Protein AF-A0A4U8UTG2-F1 (afdb_monomer)

Solvent-accessible surface area (backbone atoms only — not comparable to full-atom values): 16276 Å² total; per-residue (Å²): 134,81,82,76,68,55,75,66,54,56,54,51,47,55,52,50,51,52,54,47,53,53,51,53,52,50,50,52,51,49,52,50,51,65,66,70,47,80,80,69,64,74,68,42,49,64,55,42,50,57,46,50,49,53,48,47,53,48,49,50,50,50,49,54,52,54,63,48,51,80,76,47,57,74,68,66,41,51,55,50,51,52,52,53,51,51,52,51,52,51,52,49,52,47,52,53,51,48,56,46,57,64,62,67,72,64,50,72,69,54,51,48,50,51,53,50,27,53,28,62,53,20,51,68,73,78,67,88,76,55,54,72,68,57,50,56,49,49,51,60,49,33,71,56,34,32,59,52,44,53,53,51,35,55,54,44,32,57,54,46,57,74,75,43,59,80,88,50,39,60,60,50,44,52,49,51,36,50,52,46,12,53,50,48,49,65,71,69,57,67,62,95,82,69,59,69,66,57,35,40,48,54,33,44,26,52,34,69,33,62,34,74,84,83,77,86,80,85,50,75,66,56,56,54,50,48,52,53,45,28,21,48,40,53,44,39,48,54,52,52,50,54,52,50,50,65,65,42,49,63,56,53,54,54,51,52,52,52,51,53,52,51,50,54,52,52,54,47,52,56,50,53,54,49,51,52,54,52,55,52,54,53,56,57,54,56,58,58,64,73,74,72,124

Organism: Steinernema carpocapsae (NCBI:txid34508)

InterPro domains:
  IPR003280 Two pore domain potassium channel [PTHR11003] (18-272)
  IPR013099 Potassium channel domain [PF07885] (106-160)

pLDDT: mean 76.07, std 14.48, range [34.88, 95.81]

Nearest PDB structures (foldseek):
  4xdj-assembly2_C  TM=6.833E-01  e=3.244E-06  Homo sapiens
  7oq1-assembly1_A  TM=6.926E-01  e=1.049E-01  Bacillus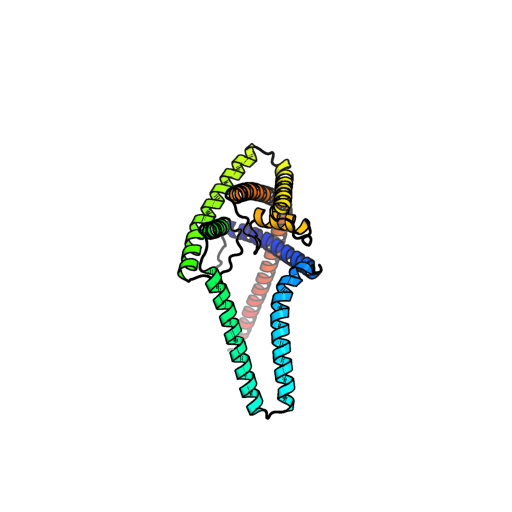 cereus ATCC 14579
  7rhs-assembly1_D  TM=3.749E-01  e=6.971E+00  Homo sapiens

Radius of gyration: 30.99 Å; Cα contacts (8 Å, |Δi|>4): 117; chains: 1; bounding box: 46×80×90 Å

Sequence (293 aa):
MGYVAQPRLELALRRATFYLIAVVGYLLFGAFVFHALPRSGNRIKSFDEKTSRLDAERAELLNVLRAETLTKGEHEWSEMANLKMDMYERSFVQFEKSKFRAKKVRSVSESFFYSFTLITTIGAVDTYGMSFEMKLFSMFYAVFGVPLTLLYLSQCAKLIASLISEKNILTATAIVILLIAIFYDIFEQGSDDTPFVDAILSAFLITTTIGEVGHPVRGWFVYTVALVSLALCSFAFVQIQNEIERRLQTYELVFSQYLAVLERWLVRDTNEDRIIEEDEEDDESEYTLESGN

Foldseek 3Di:
DDPPPDPVVVLVVLLVVVVVVVVVVVVVVVVVVVVPDDDDCPVCCVVVVVVVVVVVVVVVLVVVLVVVVVPDDPVVSVVVNVVVVVVVVVVVVVVVVVVLVVVPDQDPQRVVVVLLLLLLLLDPDDPVNDDPVRVVVSVVSNVPSVVVLVVVLVVLLVVVVVVDPLVCLVVVLLVLLVVQLVVCCVVVVDPVPDDSVVSSVQSVSLLCSVHDPDDDPDDPVVSVSSSSSVSSVVSNVVSVVVVVCVVCVVVSVVSVVVVVVVVVVVVVVVVVVVVVVVVVVVVVVVVVVVVPD

Mean predicted aligned error: 14.48 Å

Structure (mmCIF, N/CA/C/O backbone):
data_AF-A0A4U8UTG2-F1
#
_entry.id   AF-A0A4U8UTG2-F1
#
loop_
_atom_site.group_PDB
_atom_site.id
_atom_site.type_symbol
_atom_site.label_atom_id
_atom_site.label_alt_id
_atom_site.label_comp_id
_atom_site.label_asym_id
_atom_site.label_entity_id
_atom_site.label_seq_id
_atom_site.pdbx_PDB_ins_code
_atom_site.Cartn_x
_atom_site.Cartn_y
_atom_site.Cartn_z
_atom_site.occupancy
_atom_site.B_iso_or_equiv
_atom_site.auth_seq_id
_atom_site.auth_comp_id
_atom_site.auth_asym_id
_atom_site.auth_atom_id
_atom_site.pdbx_PDB_model_num
ATOM 1 N N . MET A 1 1 ? 4.564 -22.676 38.822 1.00 34.88 1 MET A N 1
ATOM 2 C CA . MET A 1 1 ? 4.815 -21.218 38.708 1.00 34.88 1 MET A CA 1
ATOM 3 C C . MET A 1 1 ? 4.054 -20.696 37.499 1.00 34.88 1 MET A C 1
ATOM 5 O O . MET A 1 1 ? 4.558 -20.767 36.387 1.00 34.88 1 MET A O 1
ATOM 9 N N . GLY A 1 2 ? 2.803 -20.274 37.695 1.00 42.22 2 GLY A N 1
ATOM 10 C CA . GLY A 1 2 ? 1.990 -19.713 36.617 1.00 42.22 2 GLY A CA 1
ATOM 11 C C . GLY A 1 2 ? 2.471 -18.305 36.293 1.00 42.22 2 GLY A C 1
ATOM 12 O O . GLY A 1 2 ? 2.484 -17.444 37.172 1.00 42.22 2 GLY A O 1
ATOM 13 N N . TYR A 1 3 ? 2.891 -18.074 35.052 1.00 47.69 3 TYR A N 1
ATOM 14 C CA . TYR A 1 3 ? 3.033 -16.723 34.524 1.00 47.69 3 TYR A CA 1
ATOM 15 C C . TYR A 1 3 ? 1.635 -16.103 34.500 1.00 47.69 3 TYR A C 1
ATOM 17 O O . TYR A 1 3 ? 0.884 -16.304 33.553 1.00 47.69 3 TYR A O 1
ATOM 25 N N . VAL A 1 4 ? 1.268 -15.386 35.564 1.00 55.22 4 VAL A N 1
ATOM 26 C CA . VAL A 1 4 ? 0.098 -14.507 35.557 1.00 55.22 4 VAL A CA 1
ATOM 27 C C . VAL A 1 4 ? 0.417 -13.422 34.536 1.00 55.22 4 VAL A C 1
ATOM 29 O O . VAL A 1 4 ? 1.150 -12.472 34.827 1.00 55.22 4 VAL A O 1
ATOM 32 N N . ALA A 1 5 ? -0.036 -13.620 33.299 1.00 57.09 5 ALA A N 1
ATOM 33 C CA . ALA A 1 5 ? 0.052 -12.603 32.275 1.00 57.09 5 ALA A CA 1
ATOM 34 C C . ALA A 1 5 ? -0.602 -11.341 32.842 1.00 57.09 5 ALA A C 1
ATOM 36 O O . ALA A 1 5 ? -1.664 -11.386 33.462 1.00 57.09 5 ALA A O 1
ATOM 37 N N . GLN A 1 6 ? 0.074 -10.198 32.711 1.00 68.88 6 GLN A N 1
ATOM 38 C CA . GLN A 1 6 ? -0.496 -8.946 33.192 1.00 68.88 6 GLN A CA 1
ATOM 39 C C . GLN A 1 6 ? -1.882 -8.776 32.545 1.00 68.88 6 GLN A C 1
ATOM 41 O O . GLN A 1 6 ? -1.982 -8.956 31.331 1.00 68.88 6 GLN A O 1
ATOM 46 N N . PRO A 1 7 ? -2.933 -8.371 33.280 1.00 69.00 7 PRO A N 1
ATOM 47 C CA . PRO A 1 7 ? -4.311 -8.326 32.762 1.00 69.00 7 PRO A CA 1
ATOM 48 C C . PRO A 1 7 ? -4.470 -7.438 31.511 1.00 69.00 7 PRO A C 1
ATOM 50 O O . PRO A 1 7 ? -5.421 -7.561 30.745 1.00 69.00 7 PRO A O 1
ATOM 53 N N . ARG A 1 8 ? -3.503 -6.545 31.266 1.00 73.88 8 ARG A N 1
ATOM 54 C CA . ARG A 1 8 ? -3.401 -5.734 30.044 1.00 73.88 8 ARG A CA 1
ATOM 55 C C . ARG A 1 8 ? -2.978 -6.541 28.812 1.00 73.88 8 ARG A C 1
ATOM 57 O O . ARG A 1 8 ? -3.455 -6.249 27.719 1.00 73.88 8 ARG A O 1
ATOM 64 N N . LEU A 1 9 ? -2.093 -7.522 28.978 1.00 79.44 9 LEU A N 1
ATOM 65 C CA . LEU A 1 9 ? -1.580 -8.364 27.899 1.00 79.44 9 LEU A CA 1
ATOM 66 C C . LEU A 1 9 ? -2.653 -9.335 27.408 1.00 79.44 9 LEU A C 1
ATOM 68 O O . LEU A 1 9 ? -2.837 -9.461 26.204 1.00 79.44 9 LEU A O 1
ATOM 72 N N . GLU A 1 10 ? -3.412 -9.945 28.319 1.00 78.25 10 GLU A N 1
ATOM 73 C CA . GLU A 1 10 ? -4.524 -10.836 27.961 1.00 78.25 10 GLU A CA 1
ATOM 74 C C . GLU A 1 10 ? -5.607 -10.100 27.167 1.00 78.25 10 GLU A C 1
ATOM 76 O O . GLU A 1 10 ? -6.071 -10.584 26.133 1.00 78.25 10 GLU A O 1
ATOM 81 N N . LEU A 1 11 ? -5.965 -8.882 27.590 1.00 77.69 11 LEU A N 1
ATOM 82 C CA . LEU A 1 11 ? -6.935 -8.062 2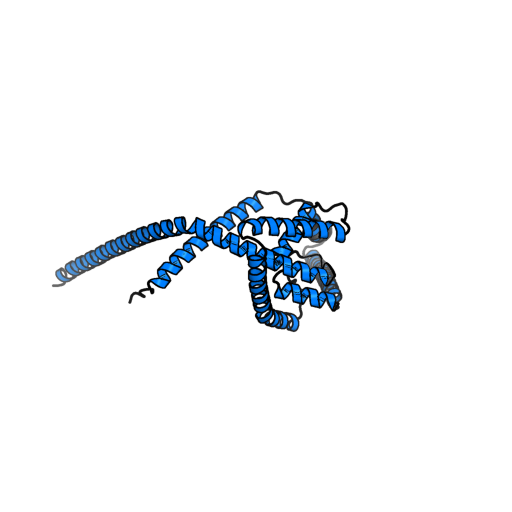6.868 1.00 77.69 11 LEU A CA 1
ATOM 83 C C . LEU A 1 11 ? -6.412 -7.656 25.479 1.00 77.69 11 LEU A C 1
ATOM 85 O O . LEU A 1 11 ? -7.146 -7.742 24.495 1.00 77.69 11 LEU A O 1
ATOM 89 N N . ALA A 1 12 ? -5.142 -7.248 25.384 1.00 82.62 12 ALA A N 1
ATOM 90 C CA . ALA A 1 12 ? -4.512 -6.907 24.109 1.00 82.62 12 ALA A CA 1
ATOM 91 C C . ALA A 1 12 ? -4.429 -8.117 23.162 1.00 82.62 12 ALA A C 1
ATOM 93 O O . ALA A 1 12 ? -4.685 -7.976 21.967 1.00 82.62 12 ALA A O 1
ATOM 94 N N . LEU A 1 13 ? -4.144 -9.310 23.690 1.00 85.69 13 LEU A N 1
ATOM 95 C CA . LEU A 1 13 ? -4.077 -10.555 22.926 1.00 85.69 13 LEU A CA 1
ATOM 96 C C . LEU A 1 13 ? -5.456 -10.958 22.392 1.00 85.69 13 LEU A C 1
ATOM 98 O O . LEU A 1 13 ? -5.581 -11.300 21.217 1.00 85.69 13 LEU A O 1
ATOM 102 N N . ARG A 1 14 ? -6.514 -10.859 23.205 1.00 85.12 14 ARG A N 1
ATOM 103 C CA . ARG A 1 14 ? -7.894 -11.139 22.763 1.00 85.12 14 ARG A CA 1
ATOM 104 C C . ARG A 1 14 ? -8.336 -10.217 21.625 1.00 85.12 14 ARG A C 1
ATOM 106 O O . ARG A 1 14 ? -8.960 -10.665 20.668 1.00 85.12 14 ARG A O 1
ATOM 113 N N . ARG A 1 15 ? -7.955 -8.939 21.685 1.00 85.44 15 ARG A N 1
ATOM 114 C CA . ARG A 1 15 ? -8.189 -7.992 20.585 1.00 85.44 15 ARG A CA 1
ATOM 115 C C . ARG A 1 15 ? -7.391 -8.365 19.343 1.00 85.44 15 ARG A C 1
ATOM 117 O O . ARG A 1 15 ? -7.956 -8.476 18.261 1.00 85.44 15 ARG A O 1
ATOM 124 N N . ALA A 1 16 ? -6.091 -8.606 19.497 1.00 88.00 16 ALA A N 1
ATOM 125 C CA . ALA A 1 16 ? -5.216 -8.955 18.382 1.00 88.00 16 ALA A CA 1
ATOM 126 C C . ALA A 1 16 ? -5.664 -10.243 17.672 1.00 88.00 16 ALA A C 1
ATOM 128 O O . ALA A 1 16 ? -5.672 -10.292 16.446 1.00 88.00 16 ALA A O 1
ATOM 129 N N . THR A 1 17 ? -6.094 -11.260 18.423 1.00 88.75 17 THR A N 1
ATOM 130 C CA . THR A 1 17 ? -6.608 -12.522 17.864 1.00 88.75 17 THR A CA 1
ATOM 131 C C . THR A 1 17 ? -7.908 -12.324 17.088 1.00 88.75 17 THR A C 1
ATOM 133 O O . THR A 1 17 ? -8.045 -12.882 16.002 1.00 88.75 17 THR A O 1
ATOM 136 N N . PHE A 1 18 ? -8.823 -11.476 17.568 1.00 91.31 18 PHE A N 1
ATOM 137 C CA . PHE A 1 18 ? -10.039 -11.122 16.832 1.00 91.31 18 PHE A CA 1
ATOM 138 C C . PHE A 1 18 ? -9.728 -10.487 15.466 1.00 91.31 18 PHE A C 1
ATOM 140 O O . PHE A 1 18 ? -10.203 -10.968 14.435 1.00 91.31 18 PHE A O 1
ATOM 147 N N . TYR A 1 19 ? -8.882 -9.449 15.438 1.00 90.81 19 TYR A N 1
ATOM 148 C CA . TYR A 1 19 ? -8.499 -8.797 14.180 1.00 90.81 19 TYR A CA 1
ATOM 149 C C . TYR A 1 19 ? -7.686 -9.729 13.270 1.00 90.81 19 TYR A C 1
ATOM 151 O O . TYR A 1 19 ? -7.857 -9.685 12.053 1.00 90.81 19 TYR A O 1
ATOM 159 N N . LEU A 1 20 ? -6.860 -10.619 13.831 1.00 92.19 20 LEU A N 1
ATOM 160 C CA . LEU A 1 20 ? -6.132 -11.629 13.060 1.00 92.19 20 LEU A CA 1
ATOM 161 C C . LEU A 1 20 ? -7.092 -12.580 12.332 1.00 92.19 20 LEU A C 1
ATOM 163 O O . LEU A 1 20 ? -6.936 -12.795 11.132 1.00 92.19 20 LEU A O 1
ATOM 167 N N . ILE A 1 21 ? -8.102 -13.111 13.027 1.00 92.94 21 ILE A N 1
ATOM 168 C CA . ILE A 1 21 ? -9.118 -13.988 12.424 1.00 92.94 21 ILE A CA 1
ATOM 169 C C . ILE A 1 21 ? -9.880 -13.243 11.321 1.00 92.94 21 ILE A C 1
ATOM 171 O O . ILE A 1 21 ? -10.087 -13.797 10.241 1.00 92.94 21 ILE A O 1
ATOM 175 N N . ALA A 1 22 ? -10.242 -11.977 11.552 1.00 92.06 22 ALA A N 1
ATOM 176 C CA . ALA A 1 22 ? -10.908 -11.149 10.548 1.00 92.06 22 ALA A CA 1
ATOM 177 C C . ALA A 1 22 ? -10.045 -10.954 9.285 1.00 92.06 22 ALA A C 1
ATOM 179 O O . ALA A 1 22 ? -10.544 -11.110 8.170 1.00 92.06 22 ALA A O 1
ATOM 180 N N . VAL A 1 23 ? -8.744 -10.679 9.445 1.00 93.44 23 VAL A N 1
ATOM 181 C CA . VAL A 1 23 ? -7.799 -10.539 8.322 1.00 93.44 23 VAL A CA 1
ATOM 182 C C . VAL A 1 23 ? -7.631 -11.859 7.571 1.00 93.44 23 VAL A C 1
ATOM 184 O O . VAL A 1 23 ? -7.701 -11.868 6.343 1.00 93.44 23 VAL A O 1
ATOM 187 N N . VAL A 1 24 ? -7.460 -12.981 8.277 1.00 95.75 24 VAL A N 1
ATOM 188 C CA . VAL A 1 24 ? -7.348 -14.308 7.649 1.00 95.75 24 VAL A CA 1
ATOM 189 C C . VAL A 1 24 ? -8.616 -14.645 6.860 1.00 95.75 24 VAL A C 1
ATOM 191 O O . VAL A 1 24 ? -8.522 -15.072 5.711 1.00 95.75 24 VAL A O 1
ATOM 194 N N . GLY A 1 25 ? -9.800 -14.388 7.422 1.00 95.38 25 GLY A N 1
ATOM 195 C CA . GLY A 1 25 ? -11.072 -14.571 6.721 1.00 95.38 25 GLY A CA 1
ATOM 196 C C . GLY A 1 25 ? -11.180 -13.715 5.454 1.00 95.38 25 GLY A C 1
ATOM 197 O O . GLY A 1 25 ? -11.583 -14.216 4.403 1.00 95.38 25 GLY A O 1
ATOM 198 N N . TYR A 1 26 ? -10.755 -12.450 5.518 1.00 94.44 26 TYR A N 1
ATOM 199 C CA . TYR A 1 26 ? -10.733 -11.555 4.358 1.00 94.44 26 TYR A CA 1
ATOM 200 C C . TYR A 1 26 ? -9.757 -12.026 3.268 1.00 94.44 26 TYR A C 1
ATOM 202 O O . TYR A 1 26 ? -10.088 -11.976 2.083 1.00 94.44 26 TYR A O 1
ATOM 210 N N . LEU A 1 27 ? -8.586 -12.550 3.650 1.00 95.12 27 LEU A N 1
ATOM 211 C CA . LEU A 1 27 ? -7.623 -13.133 2.711 1.00 95.12 27 LEU A CA 1
ATOM 212 C C . LEU A 1 27 ? -8.178 -14.380 2.017 1.00 95.12 27 LEU A C 1
ATOM 214 O O . LEU A 1 27 ? -8.016 -14.512 0.806 1.00 95.12 27 LEU A O 1
ATOM 218 N N . LEU A 1 28 ? -8.857 -15.269 2.749 1.00 95.75 28 LEU A N 1
ATOM 219 C CA . LEU A 1 28 ? -9.496 -16.456 2.168 1.00 95.75 28 LEU A CA 1
ATOM 220 C C . LEU A 1 28 ? -10.609 -16.074 1.188 1.00 95.75 28 LEU A C 1
ATOM 222 O O . LEU A 1 28 ? -10.681 -16.629 0.092 1.00 95.75 28 LEU A O 1
ATOM 226 N N . PHE A 1 29 ? -11.436 -15.091 1.550 1.00 95.81 29 PHE A N 1
ATOM 227 C CA . PHE A 1 29 ? -12.457 -14.552 0.655 1.00 95.81 29 PHE A CA 1
ATOM 228 C C . PHE A 1 29 ? -11.834 -13.958 -0.616 1.00 95.81 29 PHE A C 1
ATOM 230 O O . PHE A 1 29 ? -12.253 -14.296 -1.723 1.00 95.81 29 PHE A O 1
ATOM 237 N N . GLY A 1 30 ? -10.788 -13.138 -0.475 1.00 91.56 30 GLY A N 1
ATOM 238 C CA . GLY A 1 30 ? -10.048 -12.586 -1.608 1.00 91.56 30 GLY A CA 1
ATOM 239 C C . GLY A 1 30 ? -9.438 -13.675 -2.494 1.00 91.56 30 GLY A C 1
ATOM 240 O O . GLY A 1 30 ? -9.593 -13.633 -3.711 1.00 91.56 30 GLY A O 1
ATOM 241 N N . ALA A 1 31 ? -8.809 -14.692 -1.899 1.00 92.81 31 ALA A N 1
ATOM 242 C CA . ALA A 1 31 ? -8.237 -15.823 -2.623 1.00 92.81 31 ALA A CA 1
ATOM 243 C C . ALA A 1 31 ? -9.300 -16.590 -3.422 1.00 92.81 31 ALA A C 1
ATOM 245 O O . ALA A 1 31 ? -9.072 -16.913 -4.586 1.00 92.81 31 ALA A O 1
ATOM 246 N N . PHE A 1 32 ? -10.475 -16.825 -2.832 1.00 94.44 32 PHE A N 1
ATOM 247 C CA . PHE A 1 32 ? -11.597 -17.462 -3.516 1.00 94.44 32 PHE A CA 1
ATOM 248 C C . PHE A 1 32 ? -12.092 -16.623 -4.701 1.00 94.44 32 PHE A C 1
ATOM 250 O O . PHE A 1 32 ? -12.214 -17.139 -5.810 1.00 94.44 32 PHE A O 1
ATOM 257 N N . VAL A 1 33 ? -12.316 -15.321 -4.497 1.00 93.50 33 VAL A N 1
ATOM 258 C CA . VAL A 1 33 ? -12.783 -14.412 -5.555 1.00 93.50 33 VAL A CA 1
ATOM 259 C C . VAL A 1 33 ? -11.762 -14.315 -6.691 1.00 93.50 33 VAL A C 1
ATOM 261 O O . VAL A 1 33 ? -12.128 -14.461 -7.854 1.00 93.50 33 VAL A O 1
ATOM 264 N N . PHE A 1 34 ? -10.474 -14.136 -6.386 1.00 89.62 34 PHE A N 1
ATOM 265 C CA . PHE A 1 34 ? -9.421 -14.071 -7.405 1.00 89.62 34 PHE A CA 1
ATOM 266 C C . PHE A 1 34 ? -9.152 -15.410 -8.101 1.00 89.62 34 PHE A C 1
ATOM 268 O O . PHE A 1 34 ? -8.614 -15.417 -9.207 1.00 89.62 34 PHE A O 1
ATOM 275 N N . HIS A 1 35 ? -9.501 -16.535 -7.475 1.00 87.94 35 HIS A N 1
ATOM 276 C CA . HIS A 1 35 ? -9.456 -17.849 -8.113 1.00 87.94 35 HIS A CA 1
ATOM 277 C C . HIS A 1 35 ? -10.655 -18.075 -9.045 1.00 87.94 35 HIS A C 1
ATOM 279 O O . HIS A 1 35 ? -10.486 -18.618 -10.133 1.00 87.94 35 HIS A O 1
ATOM 285 N N . ALA A 1 36 ? -11.849 -17.641 -8.633 1.00 89.44 36 ALA A N 1
ATOM 286 C CA . ALA A 1 36 ? -13.083 -17.806 -9.395 1.00 89.44 36 ALA A CA 1
ATOM 287 C C . ALA A 1 36 ? -13.201 -16.833 -10.582 1.00 89.44 36 ALA A C 1
ATOM 289 O O . ALA A 1 36 ? -13.846 -17.156 -11.580 1.00 89.44 36 ALA A O 1
ATOM 290 N N . LEU A 1 37 ? -12.600 -15.642 -10.486 1.00 87.06 37 LEU A N 1
ATOM 291 C CA . LEU A 1 37 ? -12.624 -14.656 -11.564 1.00 87.06 37 LEU A CA 1
ATOM 292 C C . LEU A 1 37 ? -11.610 -15.011 -12.670 1.00 87.06 37 LEU A C 1
ATOM 294 O O . LEU A 1 37 ? -10.423 -15.199 -12.387 1.00 87.06 37 LEU A O 1
ATOM 298 N N . PRO A 1 38 ? -12.033 -15.058 -13.947 1.00 75.88 38 PRO A N 1
ATOM 299 C CA . PRO A 1 38 ? -11.130 -15.314 -15.060 1.00 75.88 38 PRO A CA 1
ATOM 300 C C . PRO A 1 38 ? -10.125 -14.165 -15.210 1.00 75.88 38 PRO A C 1
ATOM 302 O O . PRO A 1 38 ? -10.486 -12.987 -15.214 1.00 75.88 38 PRO A O 1
ATOM 305 N N . ARG A 1 39 ? -8.842 -14.501 -15.367 1.00 68.19 39 ARG A N 1
ATOM 306 C CA . ARG A 1 39 ? -7.796 -13.513 -15.659 1.00 68.19 39 ARG A CA 1
ATOM 307 C C . ARG A 1 39 ? -7.992 -12.977 -17.083 1.00 68.19 39 ARG A C 1
ATOM 309 O O . ARG A 1 39 ? -7.961 -13.750 -18.036 1.00 68.19 39 ARG A O 1
ATOM 316 N N . SER A 1 40 ? -8.191 -11.664 -17.230 1.00 54.94 40 SER A N 1
ATOM 317 C CA . SER A 1 40 ? -8.316 -11.011 -18.543 1.00 54.94 40 SER A CA 1
ATOM 318 C C . SER A 1 40 ? -7.048 -11.226 -19.386 1.00 54.94 40 SER A C 1
ATOM 320 O O . SER A 1 40 ? -5.930 -10.966 -18.934 1.00 54.94 40 SER A O 1
ATOM 322 N N . GLY A 1 41 ? -7.225 -11.722 -20.613 1.00 50.59 41 GLY A N 1
ATOM 323 C CA . GLY A 1 41 ? -6.160 -12.254 -21.471 1.00 50.59 41 GLY A CA 1
ATOM 324 C C . GLY A 1 41 ? -5.101 -11.254 -21.955 1.00 50.59 41 GLY A C 1
ATOM 325 O O . GLY A 1 41 ? -4.049 -11.684 -22.416 1.00 50.59 41 GLY A O 1
ATOM 326 N N . ASN A 1 42 ? -5.305 -9.937 -21.833 1.00 51.84 42 ASN A N 1
ATOM 327 C CA . ASN A 1 42 ? -4.354 -8.949 -22.369 1.00 51.84 42 ASN A CA 1
ATOM 328 C C . ASN A 1 42 ? -3.054 -8.828 -21.552 1.00 51.84 42 ASN A C 1
ATOM 330 O O . ASN A 1 42 ? -1.986 -8.666 -22.133 1.00 51.84 42 ASN A O 1
ATOM 334 N N . ARG A 1 43 ? -3.107 -8.979 -20.222 1.00 47.69 43 ARG A N 1
ATOM 335 C CA . ARG A 1 43 ? -1.907 -8.939 -19.356 1.00 47.69 43 ARG A CA 1
ATOM 336 C C . ARG A 1 43 ? -1.168 -10.282 -19.326 1.00 47.69 43 ARG A C 1
ATOM 338 O O . ARG A 1 43 ? 0.040 -10.327 -19.112 1.00 47.69 43 ARG A O 1
ATOM 345 N N . ILE A 1 44 ? -1.897 -11.367 -19.600 1.00 48.03 44 ILE A N 1
ATOM 346 C CA . ILE A 1 44 ? -1.322 -12.686 -19.867 1.00 48.03 44 ILE A CA 1
ATOM 347 C C . ILE A 1 44 ? -0.533 -12.625 -21.168 1.00 48.03 44 ILE A C 1
ATOM 349 O O . ILE A 1 44 ? 0.605 -13.040 -21.136 1.00 48.03 44 ILE A O 1
ATOM 353 N N . LYS A 1 45 ? -1.003 -11.994 -22.253 1.00 43.72 45 LYS A N 1
ATOM 354 C CA . LYS A 1 45 ? -0.214 -11.925 -23.499 1.00 43.72 45 LYS A CA 1
ATOM 355 C C . LYS A 1 45 ? 1.234 -11.460 -23.319 1.00 43.72 45 LYS A C 1
ATOM 357 O O . LYS A 1 45 ? 2.062 -12.006 -24.008 1.00 43.72 45 LYS A O 1
ATOM 362 N N . SER A 1 46 ? 1.591 -10.549 -22.410 1.00 45.72 46 SER A N 1
ATOM 363 C CA . SER A 1 46 ? 2.996 -10.112 -22.250 1.00 45.72 46 SER A CA 1
ATOM 364 C C . SER A 1 46 ? 3.841 -10.979 -21.300 1.00 45.72 46 SER A C 1
ATOM 366 O O . SER A 1 46 ? 5.062 -11.075 -21.468 1.00 45.72 46 SER A O 1
ATOM 368 N N . PHE A 1 47 ? 3.219 -11.607 -20.296 1.00 45.59 47 PHE A N 1
ATOM 369 C CA . PHE A 1 47 ? 3.879 -12.559 -19.393 1.00 45.59 47 PHE A CA 1
ATOM 370 C C . PHE A 1 47 ? 3.946 -13.954 -20.020 1.00 45.59 47 PHE A C 1
ATOM 372 O O . PHE A 1 47 ? 5.000 -14.581 -20.025 1.00 45.59 47 PHE A O 1
ATOM 379 N N . ASP A 1 48 ? 2.843 -14.383 -20.618 1.00 45.75 48 ASP A N 1
ATOM 380 C CA . ASP A 1 48 ? 2.717 -15.545 -21.482 1.00 45.75 48 ASP A CA 1
ATOM 381 C C . ASP A 1 48 ? 3.601 -15.339 -22.710 1.00 45.75 48 ASP A C 1
ATOM 383 O O . ASP A 1 48 ? 4.526 -16.094 -22.822 1.00 45.75 48 ASP A O 1
ATOM 387 N N . GLU A 1 49 ? 3.588 -14.261 -23.507 1.00 47.81 49 GLU A N 1
ATOM 388 C CA . GLU A 1 49 ? 4.558 -14.129 -24.629 1.00 47.81 49 GLU A CA 1
ATOM 389 C C . GLU A 1 49 ? 6.030 -14.264 -24.194 1.00 47.81 49 GLU A C 1
ATOM 391 O O . GLU A 1 49 ? 6.828 -14.845 -24.924 1.00 47.81 49 GLU A O 1
ATOM 396 N N . LYS A 1 50 ? 6.417 -13.811 -22.993 1.00 50.00 50 LYS A N 1
ATOM 397 C CA . LYS A 1 50 ? 7.765 -14.077 -22.453 1.00 50.00 50 LYS A CA 1
ATOM 398 C C . LYS A 1 50 ? 7.967 -15.537 -22.033 1.00 50.00 50 LYS A C 1
ATOM 400 O O . LYS A 1 50 ? 9.048 -16.070 -22.267 1.00 50.00 50 LYS A O 1
ATOM 405 N N . THR A 1 51 ? 6.962 -16.172 -21.436 1.00 48.62 51 THR A N 1
ATOM 406 C CA . THR A 1 51 ? 7.003 -17.571 -20.975 1.00 48.62 51 THR A CA 1
ATOM 407 C C . THR A 1 51 ? 6.791 -18.543 -22.141 1.00 48.62 51 THR A C 1
ATOM 409 O O . THR A 1 51 ? 7.620 -19.406 -22.348 1.00 48.62 51 THR A O 1
ATOM 412 N N . SER A 1 52 ? 5.798 -18.318 -22.999 1.00 53.72 52 SER A N 1
ATOM 413 C CA . SER A 1 52 ? 5.534 -18.923 -24.305 1.00 53.72 52 SER A CA 1
ATOM 414 C C . SER A 1 52 ? 6.689 -18.790 -25.295 1.00 53.72 52 SER A C 1
ATOM 416 O O . SER A 1 52 ? 6.890 -19.721 -26.058 1.00 53.72 52 SER A O 1
ATOM 418 N N . ARG A 1 53 ? 7.470 -17.694 -25.330 1.00 55.44 53 ARG A N 1
ATOM 419 C CA . ARG A 1 53 ? 8.701 -17.654 -26.153 1.00 55.44 53 ARG A CA 1
ATOM 420 C C . ARG A 1 53 ? 9.755 -18.613 -25.611 1.00 55.44 53 ARG A C 1
ATOM 422 O O . ARG A 1 53 ? 10.344 -19.348 -26.391 1.00 55.44 53 ARG A O 1
ATOM 429 N N . LEU A 1 54 ? 9.944 -18.643 -24.290 1.00 57.16 54 LEU A N 1
ATOM 430 C CA . LEU A 1 54 ? 10.850 -19.592 -23.639 1.00 57.16 54 LEU A CA 1
ATOM 431 C C . LEU A 1 54 ? 10.348 -21.036 -23.767 1.00 57.16 54 LEU A C 1
ATOM 433 O O . LEU A 1 54 ? 11.147 -21.944 -23.953 1.00 57.16 54 LEU A O 1
ATOM 437 N N . ASP A 1 55 ? 9.040 -21.259 -23.713 1.00 62.44 55 ASP A N 1
ATOM 438 C CA . ASP A 1 55 ? 8.420 -22.574 -23.835 1.00 62.44 55 ASP A CA 1
ATOM 439 C C . ASP A 1 55 ? 8.341 -23.033 -25.292 1.00 62.44 55 ASP A C 1
ATOM 441 O O . ASP A 1 55 ? 8.471 -24.224 -25.546 1.00 62.44 55 ASP A O 1
ATOM 445 N N . ALA A 1 56 ? 8.223 -22.120 -26.259 1.00 68.75 56 ALA A N 1
ATOM 446 C CA . ALA A 1 56 ? 8.364 -22.415 -27.683 1.00 68.75 56 ALA A CA 1
ATOM 447 C C . ALA A 1 56 ? 9.813 -22.766 -28.030 1.00 68.75 56 ALA A C 1
ATOM 449 O O . ALA A 1 56 ? 10.046 -23.749 -28.723 1.00 68.75 56 ALA A O 1
ATOM 450 N N . GLU A 1 57 ? 10.785 -22.030 -27.489 1.00 64.81 57 GLU A N 1
ATOM 451 C CA . GLU A 1 57 ? 12.212 -22.308 -27.669 1.00 64.81 57 GLU A CA 1
ATOM 452 C C . GLU A 1 57 ? 12.618 -23.627 -26.978 1.00 64.81 57 GLU A C 1
ATOM 454 O O . GLU A 1 57 ? 13.347 -24.439 -27.549 1.00 64.81 57 GLU A O 1
ATOM 459 N N . ARG A 1 58 ? 12.051 -23.919 -25.797 1.00 63.47 58 ARG A N 1
ATOM 460 C CA . ARG A 1 58 ? 12.152 -25.235 -25.140 1.00 63.47 58 ARG A CA 1
ATOM 461 C C . ARG A 1 58 ? 11.464 -26.336 -25.940 1.00 63.47 58 ARG A C 1
ATOM 463 O O . ARG A 1 58 ? 12.011 -27.428 -26.036 1.00 63.47 58 ARG A O 1
ATOM 470 N N . ALA A 1 59 ? 10.283 -26.087 -26.501 1.00 71.31 59 ALA A N 1
ATOM 471 C CA . ALA A 1 59 ? 9.551 -27.067 -27.299 1.00 71.31 59 ALA A CA 1
ATOM 472 C C . ALA A 1 59 ? 10.276 -27.372 -28.614 1.00 71.31 59 ALA A C 1
ATOM 474 O O . ALA A 1 59 ? 10.329 -28.526 -29.027 1.00 71.31 59 ALA A O 1
ATOM 475 N N . GLU A 1 60 ? 10.878 -26.368 -29.248 1.00 73.88 60 GLU A N 1
ATOM 476 C CA . GLU A 1 60 ? 11.710 -26.524 -30.438 1.00 73.88 60 GLU A CA 1
ATOM 477 C C . GLU A 1 60 ? 12.979 -27.321 -30.116 1.00 73.88 60 GLU A C 1
ATOM 479 O O . GLU A 1 60 ? 13.267 -28.311 -30.789 1.00 73.88 60 GLU A O 1
ATOM 484 N N . LEU A 1 61 ? 13.663 -26.989 -29.015 1.00 71.81 61 LEU A N 1
ATOM 485 C CA . LEU A 1 61 ? 14.797 -27.761 -28.510 1.00 71.81 61 LEU A CA 1
ATOM 486 C C . LEU A 1 61 ? 14.420 -29.222 -28.228 1.00 71.81 61 LEU A C 1
ATOM 488 O O . LEU A 1 61 ? 15.118 -30.138 -28.662 1.00 71.81 61 LEU A O 1
ATOM 492 N N . LEU A 1 62 ? 13.301 -29.456 -27.540 1.00 72.19 62 LEU A N 1
ATOM 493 C CA . LEU A 1 62 ? 12.800 -30.796 -27.229 1.00 72.19 62 LEU A CA 1
ATOM 494 C C . LEU A 1 62 ? 12.400 -31.567 -28.490 1.00 72.19 62 LEU A C 1
ATOM 496 O O . LEU A 1 62 ? 12.666 -32.764 -28.577 1.00 72.19 62 LEU A O 1
ATOM 500 N N . ASN A 1 63 ? 11.808 -30.904 -29.483 1.00 76.69 63 ASN A N 1
ATOM 501 C CA . ASN A 1 63 ? 11.445 -31.523 -30.756 1.00 76.69 63 ASN A CA 1
ATOM 502 C C . ASN A 1 63 ? 12.681 -31.931 -31.562 1.00 76.69 63 ASN A C 1
ATOM 504 O O . ASN A 1 63 ? 12.723 -33.043 -32.088 1.00 76.69 63 ASN A O 1
ATOM 508 N N . VAL A 1 64 ? 13.707 -31.078 -31.607 1.00 72.75 64 VAL A N 1
ATOM 509 C CA . VAL A 1 64 ? 14.993 -31.395 -32.242 1.00 72.75 64 VAL A CA 1
ATOM 510 C C . VAL A 1 64 ? 15.676 -32.557 -31.520 1.00 72.75 64 VAL A C 1
ATOM 512 O O . VAL A 1 64 ? 16.124 -33.505 -32.163 1.00 72.75 64 VAL A O 1
ATOM 515 N N . LEU A 1 65 ? 15.715 -32.525 -30.184 1.00 68.38 65 LEU A N 1
ATOM 516 C CA . LEU A 1 65 ? 16.314 -33.595 -29.388 1.00 68.38 65 LEU A CA 1
ATOM 517 C C . LEU A 1 65 ? 15.592 -34.926 -29.594 1.00 68.38 65 LEU A C 1
ATOM 519 O O . LEU A 1 65 ? 16.272 -35.937 -29.730 1.00 68.38 65 LEU A O 1
ATOM 523 N N . ARG A 1 66 ? 14.253 -34.916 -29.670 1.00 69.56 66 ARG A N 1
ATOM 524 C CA . ARG A 1 66 ? 13.402 -36.098 -29.884 1.00 69.56 66 ARG A CA 1
ATOM 525 C C . ARG A 1 66 ? 13.550 -36.694 -31.281 1.00 69.56 66 ARG A C 1
ATOM 527 O O . ARG A 1 66 ? 13.564 -37.915 -31.422 1.00 69.56 66 ARG A O 1
ATOM 534 N N . ALA A 1 67 ? 13.650 -35.850 -32.306 1.00 70.25 67 ALA A N 1
ATOM 535 C CA . ALA A 1 67 ? 13.885 -36.297 -33.675 1.00 70.25 67 ALA A CA 1
ATOM 536 C C . ALA A 1 67 ? 15.262 -36.969 -33.815 1.00 70.25 67 ALA A C 1
ATOM 538 O O . ALA A 1 67 ? 15.385 -37.980 -34.501 1.00 70.25 67 ALA A O 1
ATOM 539 N N . GLU A 1 68 ? 16.277 -36.461 -33.109 1.00 64.62 68 GLU A N 1
ATOM 540 C CA . GLU A 1 68 ? 17.631 -37.024 -33.111 1.00 64.62 68 GLU A CA 1
ATOM 541 C C . GLU A 1 68 ? 17.770 -38.283 -32.224 1.00 64.62 68 GLU A C 1
ATOM 543 O O . GLU A 1 68 ? 18.596 -39.146 -32.544 1.00 64.62 68 GLU A O 1
ATOM 548 N N . THR A 1 69 ? 16.948 -38.453 -31.169 1.00 65.38 69 THR A N 1
ATOM 549 C CA . THR A 1 69 ? 16.929 -39.672 -30.321 1.00 65.38 69 THR A CA 1
ATOM 550 C C . THR A 1 69 ? 16.585 -40.929 -31.115 1.00 65.38 69 THR A C 1
ATOM 552 O O . THR A 1 69 ? 17.069 -42.009 -30.800 1.00 65.38 69 THR A O 1
ATOM 555 N N . LEU A 1 70 ? 15.767 -40.806 -32.165 1.00 62.34 70 LEU A N 1
ATOM 556 C CA . LEU A 1 70 ? 15.340 -41.939 -32.996 1.00 62.34 70 LEU A CA 1
ATOM 557 C C . LEU A 1 70 ? 16.470 -42.510 -33.871 1.00 62.34 70 LEU A C 1
ATOM 559 O O . LEU A 1 70 ? 16.310 -43.576 -34.459 1.00 62.34 70 LEU A O 1
ATOM 563 N N . THR A 1 71 ? 17.604 -41.811 -33.960 1.00 60.97 71 THR A N 1
ATOM 564 C CA . THR A 1 71 ? 18.711 -42.131 -34.876 1.00 60.97 71 THR A CA 1
ATOM 565 C C . THR A 1 71 ? 20.058 -42.391 -34.199 1.00 60.97 71 THR A C 1
ATOM 567 O O . THR A 1 71 ? 20.970 -42.861 -34.874 1.00 60.97 71 THR A O 1
ATOM 570 N N . LYS A 1 72 ? 20.217 -42.103 -32.899 1.00 58.25 72 LYS A N 1
ATOM 571 C CA . LYS A 1 72 ? 21.508 -42.186 -32.189 1.00 58.25 72 LYS A CA 1
ATOM 572 C C . LYS A 1 72 ? 21.443 -43.087 -30.956 1.00 58.25 72 LYS A C 1
ATOM 574 O O . LYS A 1 72 ? 20.396 -43.212 -30.330 1.00 58.25 72 LYS A O 1
ATOM 579 N N . GLY A 1 73 ? 22.573 -43.704 -30.604 1.00 70.19 73 GLY A N 1
ATOM 580 C CA . GLY A 1 73 ? 22.703 -44.500 -29.380 1.00 70.19 73 GLY A CA 1
ATOM 581 C C . GLY A 1 73 ? 22.588 -43.642 -28.114 1.00 70.19 73 GLY A C 1
ATOM 582 O O . GLY A 1 73 ? 22.943 -42.465 -28.120 1.00 70.19 73 GLY A O 1
ATOM 583 N N . GLU A 1 74 ? 22.114 -44.241 -27.018 1.00 68.06 74 GLU A N 1
ATOM 584 C CA . GLU A 1 74 ? 21.777 -43.566 -25.749 1.00 68.06 74 GLU A CA 1
ATOM 585 C C . GLU A 1 74 ? 22.907 -42.678 -25.195 1.00 68.06 74 GLU A C 1
ATOM 587 O O . GLU A 1 74 ? 22.661 -41.565 -24.726 1.00 68.06 74 GLU A O 1
ATOM 592 N N . HIS A 1 75 ? 24.160 -43.127 -25.319 1.00 70.12 75 HIS A N 1
ATOM 593 C CA . HIS A 1 75 ? 25.328 -42.389 -24.837 1.00 70.12 75 HIS A CA 1
ATOM 594 C C . HIS A 1 75 ? 25.622 -41.124 -25.663 1.00 70.12 75 HIS A C 1
ATOM 596 O O . HIS A 1 75 ? 25.771 -40.039 -25.103 1.00 70.12 75 HIS A O 1
ATOM 602 N N . GLU A 1 76 ? 25.619 -41.235 -26.995 1.00 71.50 76 GLU A N 1
ATOM 603 C CA . GLU A 1 76 ? 25.860 -40.103 -27.905 1.00 71.50 76 GLU A CA 1
ATOM 604 C C . GLU A 1 76 ? 24.722 -39.076 -27.858 1.00 71.50 76 GLU A C 1
ATOM 606 O O . GLU A 1 76 ? 24.933 -37.876 -28.048 1.00 71.50 76 GLU A O 1
ATOM 611 N N . TRP A 1 77 ? 23.498 -39.541 -27.597 1.00 69.25 77 TRP A N 1
ATOM 612 C CA . TRP A 1 77 ? 22.349 -38.666 -27.413 1.00 69.25 77 TRP A CA 1
ATOM 613 C C . TRP A 1 77 ? 22.443 -37.869 -26.106 1.00 69.25 77 TRP A C 1
ATOM 615 O O . TRP A 1 77 ? 22.198 -36.663 -26.117 1.00 69.25 77 TRP A O 1
ATOM 625 N N . SER A 1 78 ? 22.846 -38.506 -25.000 1.00 72.31 78 SER A N 1
ATOM 626 C CA . SER A 1 78 ? 23.015 -37.833 -23.706 1.00 72.31 78 SER A CA 1
ATOM 627 C C . SER A 1 78 ? 24.088 -36.739 -23.758 1.00 72.31 78 SER A C 1
ATOM 629 O O . SER A 1 78 ? 23.864 -35.629 -23.270 1.00 72.31 78 SER A O 1
ATOM 631 N N . GLU A 1 79 ? 25.220 -37.006 -24.413 1.00 78.81 79 GLU A N 1
ATOM 632 C CA . GLU A 1 79 ? 26.297 -36.024 -24.569 1.00 78.81 79 GLU A CA 1
ATOM 633 C C . GLU A 1 79 ? 25.854 -34.819 -25.419 1.00 78.81 79 GLU A C 1
ATOM 635 O O . GLU A 1 79 ? 26.076 -33.664 -25.046 1.00 78.81 79 GLU A O 1
ATOM 640 N N . MET A 1 80 ? 25.128 -35.070 -26.514 1.00 74.50 80 MET A N 1
ATOM 641 C CA . MET A 1 80 ? 24.568 -34.021 -27.373 1.00 74.50 80 MET A CA 1
ATOM 642 C C . MET A 1 80 ? 23.486 -33.189 -26.666 1.00 74.50 80 MET A C 1
ATOM 644 O O . MET A 1 80 ? 23.443 -31.967 -26.830 1.00 74.50 80 MET A O 1
ATOM 648 N N . ALA A 1 81 ? 22.612 -33.824 -25.880 1.00 75.00 81 ALA A N 1
ATOM 649 C CA . ALA A 1 81 ? 21.565 -33.142 -25.124 1.00 75.00 81 ALA A CA 1
ATOM 650 C C . ALA A 1 81 ? 22.158 -32.196 -24.072 1.00 75.00 81 ALA A C 1
ATOM 652 O O . ALA A 1 81 ? 21.749 -31.037 -23.994 1.00 75.00 81 ALA A O 1
ATOM 653 N N . ASN A 1 82 ? 23.177 -32.654 -23.339 1.00 81.62 82 ASN A N 1
ATOM 654 C CA . ASN A 1 82 ? 23.897 -31.830 -22.369 1.00 81.62 82 ASN A CA 1
ATOM 655 C C . ASN A 1 82 ? 24.603 -30.646 -23.043 1.00 81.62 82 ASN A C 1
ATOM 657 O O . ASN A 1 82 ? 24.558 -29.529 -22.535 1.00 81.62 82 ASN A O 1
ATOM 661 N N . LEU A 1 83 ? 25.201 -30.864 -24.217 1.00 82.81 83 LEU A N 1
ATOM 662 C CA . LEU A 1 83 ? 25.880 -29.813 -24.973 1.00 82.81 83 LEU A CA 1
ATOM 663 C C . LEU A 1 83 ? 24.906 -28.752 -25.503 1.00 82.81 83 LEU A C 1
ATOM 665 O O . LEU A 1 83 ? 25.176 -27.557 -25.381 1.00 82.81 83 LEU A O 1
ATOM 669 N N . LYS A 1 84 ? 23.751 -29.159 -26.048 1.00 75.88 84 LYS A N 1
ATOM 670 C CA . LYS A 1 84 ? 22.706 -28.209 -26.456 1.00 75.88 84 LYS A CA 1
ATOM 671 C C . LYS A 1 84 ? 22.158 -27.457 -25.240 1.00 75.88 84 LYS A C 1
ATOM 673 O O . LYS A 1 84 ? 22.041 -26.237 -25.299 1.00 75.88 84 LYS A O 1
ATOM 678 N N . MET A 1 85 ? 21.894 -28.141 -24.126 1.00 76.19 85 MET A N 1
ATOM 679 C CA . MET A 1 85 ? 21.407 -27.514 -22.892 1.00 76.19 85 MET A CA 1
ATOM 680 C C . MET A 1 85 ? 22.389 -26.469 -22.333 1.00 76.19 85 MET A C 1
ATOM 682 O O . MET A 1 85 ? 21.959 -25.364 -22.010 1.00 76.19 85 MET A O 1
ATOM 686 N N . ASP A 1 86 ? 23.696 -26.754 -22.318 1.00 81.50 86 ASP A N 1
ATOM 687 C CA . ASP A 1 86 ? 24.740 -25.796 -21.909 1.00 81.50 86 ASP A CA 1
ATOM 688 C C . ASP A 1 86 ? 24.798 -24.575 -22.848 1.00 81.50 86 ASP A C 1
ATOM 690 O O . ASP A 1 86 ? 24.961 -23.439 -22.399 1.00 81.50 86 ASP A O 1
ATOM 694 N N . MET A 1 87 ? 24.587 -24.756 -24.158 1.00 76.88 87 MET A N 1
ATOM 695 C CA . MET A 1 87 ? 24.497 -23.628 -25.097 1.00 76.88 87 MET A CA 1
ATOM 696 C C . MET A 1 87 ? 23.283 -22.727 -24.826 1.00 76.88 87 MET A C 1
ATOM 698 O O . MET A 1 87 ? 23.433 -21.502 -24.858 1.00 76.88 87 MET A O 1
ATOM 702 N N . TYR A 1 88 ? 22.114 -23.304 -24.525 1.00 71.62 88 TYR A N 1
ATOM 703 C CA . TYR A 1 88 ? 20.917 -22.542 -24.144 1.00 71.62 88 TYR A CA 1
ATOM 704 C C . TYR A 1 88 ? 21.084 -21.830 -22.803 1.00 71.62 88 TYR A C 1
ATOM 706 O O . TYR A 1 88 ? 20.698 -20.672 -22.659 1.00 71.62 88 TYR A O 1
ATOM 714 N N . GLU A 1 89 ? 21.696 -22.484 -21.819 1.00 75.75 89 GLU A N 1
ATOM 715 C CA . GLU A 1 89 ? 21.962 -21.866 -20.524 1.00 75.75 89 GLU A CA 1
ATOM 716 C C . GLU A 1 89 ? 22.912 -20.670 -20.674 1.00 75.75 89 GLU A C 1
ATOM 718 O O . GLU A 1 89 ? 22.654 -19.583 -20.151 1.00 75.75 89 GLU A O 1
ATOM 723 N N . ARG A 1 90 ? 23.974 -20.815 -21.473 1.00 74.31 90 ARG A N 1
ATOM 724 C CA . ARG A 1 90 ? 24.924 -19.728 -21.744 1.00 74.31 90 ARG A CA 1
ATOM 725 C C . ARG A 1 90 ? 24.296 -18.570 -22.510 1.00 74.31 90 ARG A C 1
ATOM 727 O O . ARG A 1 90 ? 24.562 -17.416 -22.160 1.00 74.31 90 ARG A O 1
ATOM 734 N N . SER A 1 91 ? 23.477 -18.840 -23.528 1.00 67.75 91 SER A N 1
ATOM 735 C CA . SER A 1 91 ? 22.800 -17.792 -24.301 1.00 67.75 91 SER A CA 1
ATOM 736 C C . SER A 1 91 ? 21.766 -17.048 -23.450 1.00 67.75 91 SER A C 1
ATOM 738 O O . SER A 1 91 ? 21.736 -15.814 -23.472 1.00 67.75 91 SER A O 1
ATOM 740 N N . PHE A 1 92 ? 21.009 -17.764 -22.614 1.00 69.69 92 PHE A N 1
ATOM 741 C CA . PHE A 1 92 ? 20.063 -17.189 -21.659 1.00 69.69 92 PHE A CA 1
ATOM 742 C C . PHE A 1 92 ? 20.772 -16.297 -20.633 1.00 69.69 92 PHE A C 1
ATOM 744 O O . PHE A 1 92 ? 20.429 -15.123 -20.474 1.00 69.69 92 PHE A O 1
ATOM 751 N N . VAL A 1 93 ? 21.841 -16.801 -20.007 1.00 69.38 93 VAL A N 1
ATOM 752 C CA . VAL A 1 93 ? 22.657 -16.033 -19.056 1.00 69.38 93 VAL A CA 1
ATOM 753 C C . VAL A 1 93 ? 23.281 -14.805 -19.724 1.00 69.38 93 VAL A C 1
ATOM 755 O O . VAL A 1 93 ? 23.393 -13.748 -19.100 1.00 69.38 93 VAL A O 1
ATOM 758 N N . GLN A 1 94 ? 23.692 -14.893 -20.991 1.00 65.69 94 GLN A N 1
ATOM 759 C CA . GLN A 1 94 ? 24.229 -13.755 -21.737 1.00 65.69 94 GLN A CA 1
ATOM 760 C C . GLN A 1 94 ? 23.152 -12.717 -22.075 1.00 65.69 94 GLN A C 1
ATOM 762 O O . GLN A 1 94 ? 23.412 -11.516 -21.955 1.00 65.69 94 GLN A O 1
ATOM 767 N N . PHE A 1 95 ? 21.945 -13.152 -22.437 1.00 62.47 95 PHE A N 1
ATOM 768 C CA . PHE A 1 95 ? 20.799 -12.276 -22.662 1.00 62.47 95 PHE A CA 1
ATOM 769 C C . PHE A 1 95 ? 20.404 -11.540 -21.376 1.00 62.47 95 PHE A C 1
ATOM 771 O O . PHE A 1 95 ? 20.279 -10.312 -21.385 1.00 62.47 95 PHE A O 1
ATOM 778 N N . GLU A 1 96 ? 20.333 -12.242 -20.245 1.00 60.88 96 GLU A N 1
ATOM 779 C CA . GLU A 1 96 ? 20.110 -11.622 -18.937 1.00 60.88 96 GLU A CA 1
ATOM 780 C C . GLU A 1 96 ? 21.230 -10.641 -18.571 1.00 60.88 96 GLU A C 1
ATOM 782 O O . GLU A 1 96 ? 20.963 -9.476 -18.266 1.00 60.88 96 GLU A O 1
ATOM 787 N N . LYS A 1 97 ? 22.502 -11.042 -18.709 1.00 55.34 97 LYS A N 1
ATOM 788 C CA . LYS A 1 97 ? 23.662 -10.155 -18.497 1.00 55.34 97 LYS A CA 1
ATOM 789 C C . LYS A 1 97 ? 23.626 -8.915 -19.394 1.00 55.34 97 LYS A C 1
ATOM 791 O O . LYS A 1 97 ? 24.062 -7.848 -18.960 1.00 55.34 97 LYS A O 1
ATOM 796 N N . SER A 1 98 ? 23.125 -9.022 -20.625 1.00 53.81 98 SER A N 1
ATOM 797 C CA . SER A 1 98 ? 22.995 -7.891 -21.550 1.00 53.81 98 SER A CA 1
ATOM 798 C C . SER A 1 98 ? 21.901 -6.910 -21.115 1.00 53.81 98 SER A C 1
ATOM 800 O O . SER A 1 98 ? 22.156 -5.704 -21.077 1.00 53.81 98 SER A O 1
ATOM 802 N N . LYS A 1 99 ? 20.743 -7.409 -20.652 1.00 55.97 99 LYS A N 1
ATOM 803 C CA . LYS A 1 99 ? 19.687 -6.593 -20.030 1.00 55.97 99 LYS A CA 1
ATOM 804 C C . LYS A 1 99 ? 20.198 -5.880 -18.780 1.00 55.97 99 LYS A C 1
ATOM 806 O O . LYS A 1 99 ? 19.949 -4.689 -18.599 1.00 55.97 99 LYS A O 1
ATOM 811 N N . PHE A 1 100 ? 20.981 -6.569 -17.954 1.00 54.22 100 PHE A N 1
ATOM 812 C CA . PHE A 1 100 ? 21.615 -5.970 -16.781 1.00 54.22 100 PHE A CA 1
ATOM 813 C C . PHE A 1 100 ? 22.655 -4.908 -17.118 1.00 54.22 100 PHE A C 1
ATOM 815 O O . PHE A 1 100 ? 22.728 -3.880 -16.446 1.00 54.22 100 PHE A O 1
ATOM 822 N N . ARG A 1 101 ? 23.451 -5.127 -18.168 1.00 47.50 101 ARG A N 1
ATOM 823 C CA . ARG A 1 101 ? 24.445 -4.155 -18.634 1.00 47.50 101 ARG A CA 1
ATOM 824 C C . ARG A 1 101 ? 23.776 -2.907 -19.215 1.00 47.50 101 ARG A C 1
ATOM 826 O O . ARG A 1 101 ? 24.251 -1.810 -18.940 1.00 47.50 101 ARG A O 1
ATOM 833 N N . ALA A 1 102 ? 22.661 -3.058 -19.931 1.00 50.84 102 ALA A N 1
ATOM 834 C CA . ALA A 1 102 ? 21.846 -1.941 -20.410 1.00 50.84 102 ALA A CA 1
ATOM 835 C C . ALA A 1 102 ? 21.213 -1.140 -19.252 1.00 50.84 102 ALA A C 1
ATOM 837 O O . ALA A 1 102 ? 21.178 0.084 -19.299 1.00 50.84 102 ALA A O 1
ATOM 838 N N . LYS A 1 103 ? 20.819 -1.808 -18.157 1.00 53.44 103 LYS A N 1
ATOM 839 C CA . LYS A 1 103 ? 20.291 -1.180 -16.926 1.00 53.44 103 LYS A CA 1
ATOM 840 C C . LYS A 1 103 ? 21.359 -0.456 -16.080 1.00 53.44 103 LYS A C 1
ATOM 842 O O . LYS A 1 103 ? 21.020 0.215 -15.107 1.00 53.44 103 LYS A O 1
ATOM 847 N N . LYS A 1 104 ? 22.652 -0.599 -16.411 1.00 53.94 104 LYS A N 1
ATOM 848 C CA . LYS A 1 104 ? 23.780 -0.068 -15.621 1.00 53.94 104 LYS A CA 1
ATOM 849 C C . LYS A 1 104 ? 23.929 1.457 -15.719 1.00 53.94 104 LYS A C 1
ATOM 851 O O . LYS A 1 104 ? 24.464 2.061 -14.794 1.00 53.94 104 LYS A O 1
ATOM 856 N N . VAL A 1 105 ? 23.451 2.086 -16.794 1.00 54.88 105 VAL A N 1
ATOM 857 C CA . VAL A 1 105 ? 23.469 3.550 -16.946 1.00 54.88 105 VAL A CA 1
ATOM 858 C C . VAL A 1 105 ? 22.089 4.090 -16.584 1.00 54.88 105 VAL A C 1
ATOM 860 O O . VAL A 1 105 ? 21.239 4.254 -17.451 1.00 54.88 105 VAL A O 1
ATOM 863 N N . ARG A 1 106 ? 21.848 4.335 -15.292 1.00 63.03 106 ARG A N 1
ATOM 864 C CA . ARG A 1 106 ? 20.644 5.057 -14.863 1.00 63.03 106 ARG A CA 1
ATOM 865 C C . ARG A 1 106 ? 20.845 6.549 -15.085 1.00 63.03 106 ARG A C 1
ATOM 867 O O . ARG A 1 106 ? 21.833 7.116 -14.620 1.00 63.03 106 ARG A O 1
ATOM 874 N N . SER A 1 107 ? 19.892 7.198 -15.746 1.00 74.56 107 SER A N 1
ATOM 875 C CA . SER A 1 107 ? 19.830 8.663 -15.771 1.00 74.56 107 SER A CA 1
ATOM 876 C C . SER A 1 107 ? 19.661 9.214 -14.343 1.00 74.56 107 SER A C 1
ATOM 878 O O . SER A 1 107 ? 19.108 8.542 -13.467 1.00 74.56 107 SER A O 1
ATOM 880 N N . VAL A 1 108 ? 20.078 10.462 -14.092 1.00 78.56 108 VAL A N 1
ATOM 881 C CA . VAL A 1 108 ? 19.806 11.160 -12.815 1.00 78.56 108 VAL A CA 1
ATOM 882 C C . VAL A 1 108 ? 18.302 11.168 -12.518 1.00 78.56 108 VAL A C 1
ATOM 884 O O . VAL A 1 108 ? 17.888 10.922 -11.389 1.00 78.56 108 VAL A O 1
ATOM 887 N N . SER A 1 109 ? 17.478 11.356 -13.554 1.00 76.81 109 SER A N 1
ATOM 888 C CA . SER A 1 109 ? 16.013 11.313 -13.451 1.00 76.81 109 SER A CA 1
ATOM 889 C C . SER A 1 109 ? 15.476 9.948 -13.000 1.00 76.81 109 SER A C 1
ATOM 891 O O . SER A 1 109 ? 14.572 9.881 -12.172 1.00 76.81 109 SER A O 1
ATOM 893 N N . GLU A 1 110 ? 16.064 8.857 -13.490 1.00 76.75 110 GLU A N 1
ATOM 894 C CA . GLU A 1 110 ? 15.682 7.485 -13.135 1.00 76.75 110 GLU A CA 1
ATOM 895 C C . GLU A 1 110 ? 16.158 7.113 -11.731 1.00 76.75 110 GLU A C 1
ATOM 897 O O . GLU A 1 110 ? 15.461 6.415 -10.999 1.00 76.75 110 GLU A O 1
ATOM 902 N N . SER A 1 111 ? 17.326 7.614 -11.329 1.00 81.19 111 SER A N 1
ATOM 903 C CA . SER A 1 111 ? 17.837 7.458 -9.964 1.00 81.19 111 SER A CA 1
ATOM 904 C C . SER A 1 111 ? 16.974 8.221 -8.954 1.00 81.19 111 SER A C 1
ATOM 906 O O . SER A 1 111 ? 16.697 7.707 -7.873 1.00 81.19 111 SER A O 1
ATOM 908 N N . PHE A 1 112 ? 16.486 9.411 -9.323 1.00 83.25 112 PHE A N 1
ATOM 909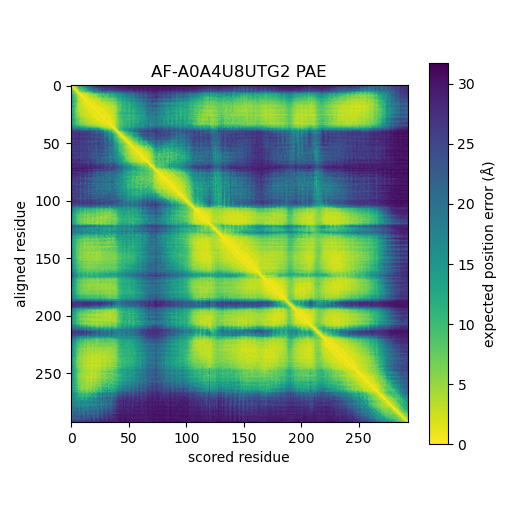 C CA . PHE A 1 112 ? 15.536 10.166 -8.508 1.00 83.25 112 PHE A CA 1
ATOM 910 C C . PHE A 1 112 ? 14.194 9.436 -8.385 1.00 83.25 112 PHE A C 1
ATOM 912 O O . PHE A 1 112 ? 13.726 9.233 -7.268 1.00 83.25 112 PHE A O 1
ATOM 919 N N . PHE A 1 113 ? 13.619 8.964 -9.498 1.00 81.19 113 PHE A N 1
ATOM 920 C CA . PHE A 1 113 ? 12.405 8.135 -9.490 1.00 81.19 113 PHE A CA 1
ATOM 921 C C . PHE A 1 113 ? 12.567 6.916 -8.573 1.00 81.19 113 PHE A C 1
ATOM 923 O O . PHE A 1 113 ? 11.716 6.631 -7.732 1.00 81.19 113 PHE A O 1
ATOM 930 N N . TYR A 1 114 ? 13.705 6.229 -8.679 1.00 81.50 114 TYR A N 1
ATOM 931 C CA . TYR A 1 114 ? 14.034 5.103 -7.815 1.00 81.50 114 TYR A CA 1
ATOM 932 C C . TYR A 1 114 ? 14.056 5.504 -6.330 1.00 81.50 114 TYR A C 1
ATOM 934 O O . TYR A 1 114 ? 13.420 4.852 -5.509 1.00 81.50 114 TYR A O 1
ATOM 942 N N . SER A 1 115 ? 14.713 6.614 -5.980 1.00 87.44 115 SER A N 1
ATOM 943 C CA . SER A 1 115 ? 14.730 7.114 -4.599 1.00 87.44 115 SER A CA 1
ATOM 944 C C . SER A 1 115 ? 13.335 7.502 -4.090 1.00 87.44 115 SER A C 1
ATOM 946 O O . SER A 1 115 ? 12.970 7.155 -2.970 1.00 87.44 115 SER A O 1
ATOM 948 N N . PHE A 1 116 ? 12.523 8.137 -4.939 1.00 87.19 116 PHE A N 1
ATOM 949 C CA . PHE A 1 116 ? 11.162 8.557 -4.627 1.00 87.19 116 PHE A CA 1
ATOM 950 C C . PHE A 1 116 ? 10.260 7.355 -4.346 1.00 87.19 116 PHE A C 1
ATOM 952 O O . PHE A 1 116 ? 9.613 7.294 -3.305 1.00 87.19 116 PHE A O 1
ATOM 959 N N . THR A 1 117 ? 10.247 6.374 -5.249 1.00 85.69 117 THR A N 1
ATOM 960 C CA . THR A 1 117 ? 9.437 5.153 -5.109 1.00 85.69 117 THR A CA 1
ATOM 961 C C . THR A 1 117 ? 9.851 4.299 -3.911 1.00 85.69 117 THR A C 1
ATOM 963 O O . THR A 1 117 ? 8.998 3.650 -3.310 1.00 85.69 117 THR A O 1
ATOM 966 N N . LEU A 1 118 ? 11.133 4.343 -3.531 1.00 88.19 118 LEU A N 1
ATOM 967 C CA . LEU A 1 118 ? 11.668 3.645 -2.365 1.00 88.19 118 LEU A CA 1
ATOM 968 C C . LEU A 1 118 ? 11.181 4.264 -1.043 1.00 88.19 118 LEU A C 1
ATOM 970 O O . LEU A 1 118 ? 10.729 3.529 -0.171 1.00 88.19 118 LEU A O 1
ATOM 974 N N . ILE A 1 119 ? 11.220 5.596 -0.890 1.00 90.38 119 ILE A N 1
ATOM 975 C CA . ILE A 1 119 ? 10.758 6.262 0.351 1.00 90.38 119 ILE A CA 1
ATOM 976 C C . ILE A 1 119 ? 9.236 6.339 0.461 1.00 90.38 119 ILE A C 1
ATOM 978 O O . ILE A 1 119 ? 8.692 6.274 1.557 1.00 90.38 119 ILE A O 1
ATOM 982 N N . THR A 1 120 ? 8.539 6.456 -0.672 1.00 87.69 120 THR A N 1
ATOM 983 C CA . THR A 1 120 ? 7.068 6.480 -0.715 1.00 87.69 120 THR A CA 1
ATOM 984 C C . THR A 1 120 ? 6.453 5.089 -0.632 1.00 87.69 120 THR A C 1
ATOM 986 O O . THR A 1 120 ? 5.233 4.969 -0.590 1.00 87.69 120 THR A O 1
ATOM 989 N N . THR A 1 121 ? 7.273 4.033 -0.610 1.00 89.31 121 THR A N 1
ATOM 990 C CA . THR A 1 121 ? 6.851 2.622 -0.605 1.00 89.31 121 THR A CA 1
ATOM 991 C C . THR A 1 121 ? 5.955 2.222 -1.781 1.00 89.31 121 THR A C 1
ATOM 993 O O . THR A 1 121 ? 5.379 1.145 -1.770 1.00 89.31 121 THR A O 1
ATOM 996 N N . ILE A 1 122 ? 5.878 3.055 -2.826 1.00 84.56 122 ILE A N 1
ATOM 997 C CA . ILE A 1 122 ? 5.145 2.759 -4.063 1.00 84.56 122 ILE A CA 1
ATOM 998 C C . ILE A 1 122 ? 5.848 1.634 -4.833 1.00 84.56 122 ILE A C 1
ATOM 1000 O O . ILE A 1 122 ? 5.210 0.843 -5.509 1.00 84.56 122 ILE A O 1
ATOM 1004 N N . GLY A 1 123 ? 7.182 1.603 -4.822 1.00 64.00 123 GLY A N 1
ATOM 1005 C CA . GLY A 1 123 ? 7.949 0.882 -5.835 1.00 64.00 123 GLY A CA 1
ATOM 1006 C C . GLY A 1 123 ? 8.075 -0.621 -5.612 1.00 64.00 123 GLY A C 1
ATOM 1007 O O . GLY A 1 123 ? 8.796 -1.060 -4.719 1.00 64.00 123 GLY A O 1
ATOM 1008 N N . ALA A 1 124 ? 7.525 -1.400 -6.544 1.00 58.28 124 ALA A N 1
ATOM 1009 C CA . ALA A 1 124 ? 7.951 -2.764 -6.840 1.00 58.28 124 ALA A CA 1
ATOM 1010 C C . ALA A 1 124 ? 9.400 -2.751 -7.368 1.00 58.28 124 ALA A C 1
ATOM 1012 O O . ALA A 1 124 ? 9.681 -2.613 -8.561 1.00 58.28 124 ALA A O 1
ATOM 1013 N N . VAL A 1 125 ? 10.347 -2.809 -6.436 1.00 63.50 125 VAL A N 1
ATOM 1014 C CA . VAL A 1 125 ? 11.775 -2.741 -6.726 1.00 63.50 125 VAL A CA 1
ATOM 1015 C C . VAL A 1 125 ? 12.272 -4.078 -7.284 1.00 63.50 125 VAL A C 1
ATOM 1017 O O . VAL A 1 125 ? 12.315 -5.085 -6.583 1.00 63.50 125 VAL A O 1
ATOM 1020 N N . ASP A 1 126 ? 12.725 -4.078 -8.539 1.00 64.69 126 ASP A N 1
ATOM 1021 C CA . ASP A 1 126 ? 13.429 -5.223 -9.126 1.00 64.69 126 ASP A CA 1
ATOM 1022 C C . ASP A 1 126 ? 14.858 -5.333 -8.562 1.00 64.69 126 ASP A C 1
ATOM 1024 O O . ASP A 1 126 ? 15.789 -4.639 -8.997 1.00 64.69 126 ASP A O 1
ATOM 1028 N N . THR A 1 127 ? 15.016 -6.224 -7.582 1.00 64.94 127 THR A N 1
ATOM 1029 C CA . THR A 1 127 ? 16.261 -6.481 -6.843 1.00 64.94 127 THR A CA 1
ATOM 1030 C C . THR A 1 127 ? 17.295 -7.290 -7.630 1.00 64.94 127 THR A C 1
ATOM 1032 O O . THR A 1 127 ? 18.464 -7.338 -7.223 1.00 64.94 127 THR A O 1
ATOM 1035 N N . TYR A 1 128 ? 16.903 -7.896 -8.758 1.00 59.88 128 TYR A N 1
ATOM 1036 C CA . TYR A 1 128 ? 17.743 -8.819 -9.522 1.00 59.88 128 TYR A CA 1
ATOM 1037 C C . TYR A 1 128 ? 18.950 -8.090 -10.146 1.00 59.88 128 TYR A C 1
ATOM 1039 O O . TYR A 1 128 ? 20.040 -8.644 -10.248 1.00 59.88 128 TYR A O 1
ATOM 1047 N N . GLY A 1 129 ? 18.807 -6.794 -10.457 1.00 63.62 129 GLY A N 1
ATOM 1048 C CA . GLY A 1 129 ? 19.846 -5.976 -11.110 1.00 63.62 129 GLY A CA 1
ATOM 1049 C C . GLY A 1 129 ? 20.671 -5.085 -10.199 1.00 63.62 129 GLY A C 1
ATOM 1050 O O . GLY A 1 129 ? 21.200 -4.074 -10.665 1.00 63.62 129 GLY A O 1
ATOM 1051 N N . MET A 1 130 ? 20.730 -5.389 -8.904 1.00 71.38 130 MET A N 1
ATOM 1052 C CA . MET A 1 130 ? 21.353 -4.509 -7.918 1.00 71.38 130 MET A CA 1
ATOM 1053 C C . MET A 1 130 ? 22.711 -5.011 -7.441 1.00 71.38 130 MET A C 1
ATOM 1055 O O . MET A 1 130 ? 22.839 -6.165 -7.034 1.00 71.38 130 MET A O 1
ATOM 1059 N N . SER A 1 131 ? 23.708 -4.119 -7.420 1.00 81.75 131 SER A N 1
ATOM 1060 C CA . SER A 1 131 ? 24.978 -4.379 -6.737 1.00 81.75 131 SER A CA 1
ATOM 1061 C C . SER A 1 131 ? 24.764 -4.497 -5.226 1.00 81.75 131 SER A C 1
ATOM 1063 O O . SER A 1 131 ? 23.811 -3.940 -4.677 1.00 81.75 131 SER A O 1
ATOM 1065 N N . PHE A 1 132 ? 25.667 -5.206 -4.544 1.00 83.56 132 PHE A N 1
ATOM 1066 C CA . PHE A 1 132 ? 25.635 -5.353 -3.086 1.00 83.56 132 PHE A CA 1
ATOM 1067 C C . PHE A 1 132 ? 25.598 -3.993 -2.367 1.00 83.56 132 PHE A C 1
ATOM 1069 O O . PHE A 1 132 ? 24.760 -3.777 -1.495 1.00 83.56 132 PHE A O 1
ATOM 1076 N N . GLU A 1 133 ? 26.432 -3.048 -2.805 1.00 87.12 133 GLU A N 1
ATOM 1077 C CA . GLU A 1 133 ? 26.491 -1.686 -2.258 1.00 87.12 133 GLU A CA 1
ATOM 1078 C C . GLU A 1 133 ? 25.159 -0.939 -2.399 1.00 87.12 133 GLU A C 1
ATOM 1080 O O . GLU A 1 133 ? 24.692 -0.314 -1.450 1.00 87.12 133 GLU A O 1
ATOM 1085 N N . MET A 1 134 ? 24.500 -1.045 -3.560 1.00 82.69 134 MET A N 1
ATOM 1086 C CA . MET A 1 134 ? 23.219 -0.379 -3.803 1.00 82.69 134 MET A CA 1
ATOM 1087 C C . MET A 1 134 ? 22.090 -0.999 -2.973 1.00 82.69 134 MET A C 1
ATOM 1089 O O . MET A 1 134 ? 21.229 -0.267 -2.487 1.00 82.69 134 MET A O 1
ATOM 1093 N N . LYS A 1 135 ? 22.110 -2.325 -2.762 1.00 85.62 135 LYS A N 1
ATOM 1094 C CA . LYS A 1 135 ? 21.173 -3.003 -1.851 1.00 85.62 135 LYS A CA 1
ATOM 1095 C C . LYS A 1 135 ? 21.348 -2.482 -0.426 1.00 85.62 135 LYS A C 1
ATOM 1097 O O . LYS A 1 135 ? 20.374 -2.042 0.180 1.00 85.62 135 LYS A O 1
ATOM 1102 N N . LEU A 1 136 ? 22.582 -2.452 0.075 1.00 90.44 136 LEU A N 1
ATOM 1103 C CA . LEU A 1 136 ? 22.872 -1.985 1.429 1.00 90.44 136 LEU A CA 1
ATOM 1104 C C . LEU A 1 136 ? 22.479 -0.512 1.621 1.00 90.44 136 LEU A C 1
ATOM 1106 O O . LEU A 1 136 ? 21.784 -0.179 2.578 1.00 90.44 136 LEU A O 1
ATOM 1110 N N . PHE A 1 137 ? 22.840 0.359 0.675 1.00 91.25 137 PHE A N 1
ATOM 1111 C CA . PHE A 1 137 ? 22.438 1.765 0.708 1.00 91.25 137 PHE A CA 1
ATOM 1112 C C . PHE A 1 137 ? 20.915 1.928 0.681 1.00 91.25 137 PHE A C 1
ATOM 1114 O O . PHE A 1 137 ? 20.377 2.720 1.449 1.00 91.25 137 PHE A O 1
ATOM 1121 N N . SER A 1 138 ? 20.204 1.157 -0.151 1.00 88.81 138 SER A N 1
ATOM 1122 C CA . SER A 1 138 ? 18.741 1.234 -0.230 1.00 88.81 138 SER A CA 1
ATOM 1123 C C . SER A 1 138 ? 18.049 0.863 1.084 1.00 88.81 138 SER A C 1
ATOM 1125 O O . SER A 1 138 ? 17.065 1.505 1.441 1.00 88.81 138 SER A O 1
ATOM 1127 N N . MET A 1 139 ? 18.595 -0.096 1.843 1.00 90.44 139 MET A N 1
ATOM 1128 C CA . MET A 1 139 ? 18.087 -0.448 3.173 1.00 90.44 139 MET A CA 1
ATOM 1129 C C . MET A 1 139 ? 18.239 0.725 4.145 1.00 90.44 139 MET A C 1
ATOM 1131 O O . MET A 1 139 ? 17.256 1.152 4.746 1.00 90.44 139 MET A O 1
ATOM 1135 N N . PHE A 1 140 ? 19.443 1.300 4.255 1.00 94.19 140 PHE A N 1
ATOM 1136 C CA . PHE A 1 140 ? 19.680 2.459 5.123 1.00 94.19 140 PHE A CA 1
ATOM 1137 C C . PHE A 1 140 ? 18.841 3.671 4.714 1.00 94.19 140 PHE A C 1
ATOM 1139 O O . PHE A 1 140 ? 18.261 4.346 5.561 1.00 94.19 140 PHE A O 1
ATOM 1146 N N . TYR A 1 141 ? 18.738 3.927 3.413 1.00 93.50 141 TYR A N 1
ATOM 1147 C CA . TYR A 1 141 ? 17.946 5.024 2.880 1.00 93.50 141 TYR A CA 1
ATOM 1148 C C . TYR A 1 141 ? 16.453 4.859 3.194 1.00 93.50 141 TYR A C 1
ATOM 1150 O O . TYR A 1 141 ? 15.813 5.828 3.593 1.00 93.50 141 TYR A O 1
ATOM 1158 N N . ALA A 1 142 ? 15.905 3.642 3.102 1.00 91.75 142 ALA A N 1
ATOM 1159 C CA . ALA A 1 142 ? 14.513 3.365 3.453 1.00 91.75 142 ALA A CA 1
ATOM 1160 C C . ALA A 1 142 ? 14.237 3.517 4.960 1.00 91.75 142 ALA A C 1
ATOM 1162 O O . ALA A 1 142 ? 13.200 4.065 5.330 1.00 91.75 142 ALA A O 1
ATOM 1163 N N . VAL A 1 143 ? 15.175 3.107 5.826 1.00 94.12 143 VAL A N 1
ATOM 1164 C CA . VAL A 1 143 ? 15.038 3.216 7.294 1.00 94.12 143 VAL A CA 1
ATOM 1165 C C . VAL A 1 143 ? 14.790 4.656 7.746 1.00 94.12 143 VAL A C 1
ATOM 1167 O O . VAL A 1 143 ? 13.988 4.871 8.649 1.00 94.12 143 VAL A O 1
ATOM 1170 N N . PHE A 1 144 ? 15.433 5.643 7.120 1.00 93.81 144 PHE A N 1
ATOM 1171 C CA . PHE A 1 144 ? 15.212 7.059 7.443 1.00 93.81 144 PHE A CA 1
ATOM 1172 C C . PHE A 1 144 ? 14.175 7.727 6.534 1.00 93.81 144 PHE A C 1
ATOM 1174 O O . PHE A 1 144 ? 13.404 8.574 6.9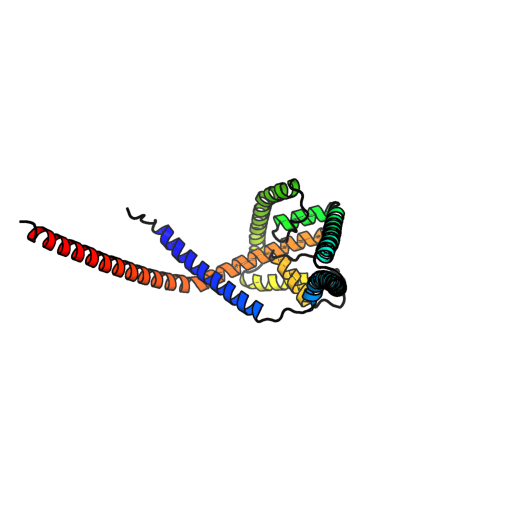87 1.00 93.81 144 PHE A O 1
ATOM 1181 N N . GLY A 1 145 ? 14.137 7.343 5.259 1.00 92.56 145 GLY A N 1
ATOM 1182 C CA . GLY A 1 145 ? 13.262 7.937 4.257 1.00 92.56 145 GLY A CA 1
ATOM 1183 C C . GLY A 1 145 ? 11.785 7.641 4.496 1.00 92.56 145 GLY A C 1
ATOM 1184 O O . GLY A 1 145 ? 10.978 8.565 4.455 1.00 92.56 145 GLY A O 1
ATOM 1185 N N . VAL A 1 146 ? 11.426 6.392 4.816 1.00 93.06 146 VAL A N 1
ATOM 1186 C CA . VAL A 1 146 ? 10.022 6.007 5.041 1.00 93.06 146 VAL A CA 1
ATOM 1187 C C . VAL A 1 146 ? 9.420 6.751 6.246 1.00 93.06 146 VAL A C 1
ATOM 1189 O O . VAL A 1 146 ? 8.367 7.369 6.077 1.00 93.06 146 VAL A O 1
ATOM 1192 N N . PRO A 1 147 ? 10.061 6.811 7.436 1.00 95.00 147 PRO A N 1
ATOM 1193 C CA . PRO A 1 147 ? 9.551 7.620 8.545 1.00 95.00 147 PRO A CA 1
ATOM 1194 C C . PRO A 1 147 ? 9.421 9.111 8.217 1.00 95.00 147 PRO A C 1
ATOM 1196 O O . PRO A 1 147 ? 8.461 9.747 8.651 1.00 95.00 147 PRO A O 1
ATOM 1199 N N . LEU A 1 148 ? 10.351 9.675 7.437 1.00 93.25 148 LEU A N 1
ATOM 1200 C CA . LEU A 1 148 ? 10.269 11.069 6.993 1.00 93.25 148 LEU A CA 1
ATOM 1201 C C . LEU A 1 148 ? 9.032 11.296 6.112 1.00 93.25 148 LEU A C 1
ATOM 1203 O O . LEU A 1 148 ? 8.308 12.276 6.297 1.00 93.25 148 LEU A O 1
ATOM 1207 N N . THR A 1 149 ? 8.755 10.372 5.189 1.00 91.62 149 THR A N 1
ATOM 1208 C CA . THR A 1 149 ? 7.547 10.412 4.362 1.00 91.62 149 THR A CA 1
ATOM 1209 C C . THR A 1 149 ? 6.289 10.274 5.217 1.00 91.62 149 THR A C 1
ATOM 1211 O O . THR A 1 149 ? 5.369 11.067 5.048 1.00 91.62 149 THR A O 1
ATOM 1214 N N . LEU A 1 150 ? 6.250 9.362 6.193 1.00 91.38 150 LEU A N 1
ATOM 1215 C CA . LEU A 1 150 ? 5.117 9.244 7.122 1.00 91.38 150 LEU A CA 1
ATOM 1216 C C . LEU A 1 150 ? 4.885 10.534 7.928 1.00 91.38 150 LEU A C 1
ATOM 1218 O O . LEU A 1 150 ? 3.738 10.949 8.112 1.00 91.38 150 LEU A O 1
ATOM 1222 N N . LEU A 1 151 ? 5.954 11.208 8.367 1.00 93.38 151 LEU A N 1
ATOM 1223 C CA . LEU A 1 151 ? 5.854 12.498 9.052 1.00 93.38 151 LEU A CA 1
ATOM 1224 C C . LEU A 1 151 ? 5.249 13.569 8.136 1.00 93.38 151 LEU A C 1
ATOM 1226 O O . LEU A 1 151 ? 4.363 14.309 8.565 1.00 93.38 151 LEU A O 1
ATOM 1230 N N . TYR A 1 152 ? 5.694 13.630 6.879 1.00 92.62 152 TYR A N 1
ATOM 1231 C CA . TYR A 1 152 ? 5.116 14.517 5.871 1.00 92.62 152 TYR A CA 1
ATOM 1232 C C . TYR A 1 152 ? 3.620 14.235 5.668 1.00 92.62 152 TYR A C 1
ATOM 1234 O O . TYR A 1 152 ? 2.806 15.154 5.780 1.00 92.62 152 TYR A O 1
ATOM 1242 N N . LEU A 1 153 ? 3.244 12.965 5.475 1.00 91.38 153 LEU A N 1
ATOM 1243 C CA . LEU A 1 153 ? 1.846 12.552 5.312 1.00 91.38 153 LEU A CA 1
ATOM 1244 C C . LEU A 1 153 ? 0.991 12.956 6.519 1.00 91.38 153 LEU A C 1
ATOM 1246 O O . LEU A 1 153 ? -0.119 13.452 6.338 1.00 91.38 153 LEU A O 1
ATOM 1250 N N . SER A 1 154 ? 1.518 12.837 7.742 1.00 89.81 154 SER A N 1
ATOM 1251 C CA . SER A 1 154 ? 0.820 13.266 8.959 1.00 89.81 154 SER A CA 1
ATOM 1252 C C . SER A 1 154 ? 0.521 14.770 8.976 1.00 89.81 154 SER A C 1
ATOM 1254 O O . SER A 1 154 ? -0.575 15.178 9.364 1.00 89.81 154 SER A O 1
ATOM 1256 N N . GLN A 1 155 ? 1.460 15.616 8.538 1.00 92.81 155 GLN A N 1
ATOM 1257 C CA . GLN A 1 155 ? 1.213 17.061 8.466 1.00 92.81 155 GLN A CA 1
ATOM 1258 C C . GLN A 1 155 ? 0.216 17.403 7.357 1.00 92.81 155 GLN A C 1
ATOM 1260 O O . GLN A 1 155 ? -0.691 18.208 7.572 1.00 92.81 155 GLN A O 1
ATOM 1265 N N . CYS A 1 156 ? 0.326 16.752 6.199 1.00 91.12 156 CYS A N 1
ATOM 1266 C CA . CYS A 1 156 ? -0.632 16.926 5.114 1.00 91.12 156 CYS A CA 1
ATOM 1267 C C . CYS A 1 156 ? -2.043 16.489 5.515 1.00 91.12 156 CYS A C 1
ATOM 1269 O O . CYS A 1 156 ? -2.994 17.200 5.206 1.00 91.12 156 CYS A O 1
ATOM 1271 N N . ALA A 1 157 ? -2.195 15.396 6.265 1.00 87.44 157 ALA A N 1
ATOM 1272 C CA . ALA A 1 157 ? -3.492 14.956 6.773 1.00 87.44 157 ALA A CA 1
ATOM 1273 C C . ALA A 1 157 ? -4.164 16.034 7.642 1.00 87.44 157 ALA A C 1
ATOM 1275 O O . ALA A 1 157 ? -5.350 16.301 7.473 1.00 87.44 157 ALA A O 1
ATOM 1276 N N . LYS A 1 158 ? -3.408 16.724 8.511 1.00 88.88 158 LYS A N 1
ATOM 1277 C CA . LYS A 1 158 ? -3.935 17.842 9.320 1.00 88.88 158 LYS A CA 1
ATOM 1278 C C . LYS A 1 158 ? -4.366 19.029 8.459 1.00 88.88 158 LYS A C 1
ATOM 1280 O O . LYS A 1 158 ? -5.402 19.633 8.723 1.00 88.88 158 LYS A O 1
ATOM 1285 N N . LEU A 1 159 ? -3.582 19.359 7.431 1.00 90.50 159 LEU A N 1
ATOM 1286 C CA . LEU A 1 159 ? -3.929 20.421 6.483 1.00 90.50 159 LEU A CA 1
ATOM 1287 C C . LEU A 1 159 ? -5.211 20.077 5.715 1.00 90.50 159 LEU A C 1
ATOM 1289 O O . LEU A 1 159 ? -6.113 20.905 5.625 1.00 90.50 159 LEU A O 1
ATOM 1293 N N . ILE A 1 160 ? -5.320 18.846 5.215 1.00 88.38 160 ILE A N 1
ATOM 1294 C CA . ILE A 1 160 ? -6.490 18.357 4.477 1.00 88.38 160 ILE A CA 1
ATOM 1295 C C . ILE A 1 160 ? -7.729 18.327 5.376 1.00 88.38 160 ILE A C 1
ATOM 1297 O O . ILE A 1 160 ? -8.787 18.776 4.945 1.00 88.38 160 ILE A O 1
ATOM 1301 N N . ALA A 1 161 ? -7.598 17.883 6.628 1.00 86.75 161 ALA A N 1
ATOM 1302 C CA . ALA A 1 161 ? -8.691 17.878 7.600 1.00 86.75 161 ALA A CA 1
ATOM 1303 C C . ALA A 1 161 ? -9.223 19.290 7.914 1.00 86.75 161 ALA A C 1
ATOM 1305 O O . ALA A 1 161 ? -10.404 19.452 8.207 1.00 86.75 161 ALA A O 1
ATOM 1306 N N . SER A 1 162 ? -8.371 20.319 7.825 1.00 87.88 162 SER A N 1
ATOM 1307 C CA . SER A 1 162 ? -8.783 21.724 7.963 1.00 87.88 162 SER A CA 1
ATOM 1308 C C . SER A 1 162 ? -9.549 22.238 6.733 1.00 87.88 162 SER A C 1
ATOM 1310 O O . SER A 1 162 ? -10.413 23.104 6.848 1.00 87.88 162 SER A O 1
ATOM 1312 N N . LEU A 1 163 ? -9.246 21.706 5.545 1.00 87.00 163 LEU A N 1
ATOM 1313 C CA . LEU A 1 163 ? -9.823 22.157 4.274 1.00 87.00 163 LEU A CA 1
ATOM 1314 C C . LEU A 1 163 ? -11.112 21.418 3.892 1.00 87.00 163 LEU A C 1
ATOM 1316 O O . LEU A 1 163 ? -12.000 22.007 3.278 1.00 87.00 163 LEU A O 1
ATOM 1320 N N . ILE A 1 164 ? -11.204 20.125 4.206 1.00 85.81 164 ILE A N 1
ATOM 1321 C CA . ILE A 1 164 ? -12.259 19.226 3.730 1.00 85.81 164 ILE A CA 1
ATOM 1322 C C . ILE A 1 164 ? -12.950 18.573 4.927 1.00 85.81 164 ILE A C 1
ATOM 1324 O O . ILE A 1 164 ? -12.307 17.998 5.799 1.00 85.81 164 ILE A O 1
ATOM 1328 N N . SER A 1 165 ? -14.286 18.612 4.941 1.00 85.00 165 SER A N 1
ATOM 1329 C CA . SER A 1 165 ? -15.081 17.904 5.949 1.00 85.00 165 SER A CA 1
ATOM 1330 C C . SER A 1 165 ? -14.893 16.389 5.834 1.00 85.00 165 SER A C 1
ATOM 1332 O O . SER A 1 165 ? -14.941 15.836 4.735 1.00 85.00 165 SER A O 1
ATOM 1334 N N . GLU A 1 166 ? -14.772 15.708 6.974 1.00 75.56 166 GLU A N 1
ATOM 1335 C CA . GLU A 1 166 ? -14.538 14.258 7.071 1.00 75.56 166 GLU A CA 1
ATOM 1336 C C . GLU A 1 166 ? -15.541 13.420 6.268 1.00 75.56 166 GLU A C 1
ATOM 1338 O O . GLU A 1 166 ? -15.186 12.390 5.708 1.00 75.56 166 GLU A O 1
ATO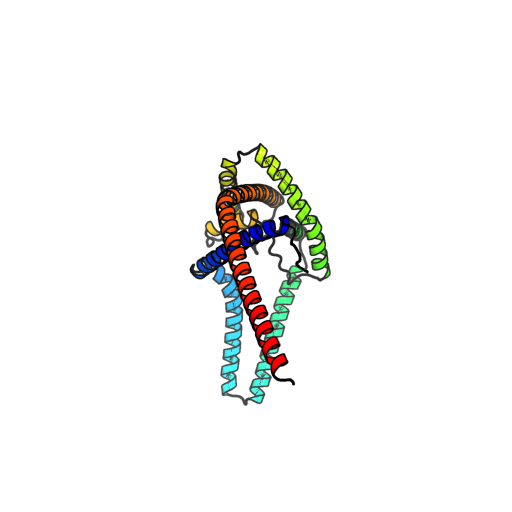M 1343 N N . LYS A 1 167 ? -16.789 13.882 6.131 1.00 79.56 167 LYS A N 1
ATOM 1344 C CA . LYS A 1 167 ? -17.828 13.169 5.368 1.00 79.56 167 LYS A CA 1
ATOM 1345 C C . LYS A 1 167 ? -17.572 13.156 3.860 1.00 79.56 167 LYS A C 1
ATOM 1347 O O . LYS A 1 167 ? -17.982 12.222 3.180 1.00 79.56 167 LYS A O 1
ATOM 1352 N N . ASN A 1 168 ? -16.885 14.173 3.346 1.00 86.94 168 ASN A N 1
ATOM 1353 C CA . ASN A 1 168 ? -16.653 14.360 1.914 1.00 86.94 168 ASN A CA 1
ATOM 1354 C C . ASN A 1 168 ? -15.279 13.841 1.476 1.00 86.94 168 ASN A C 1
ATOM 1356 O O . ASN A 1 168 ? -14.940 13.927 0.294 1.00 86.94 168 ASN A O 1
ATOM 1360 N N . ILE A 1 169 ? -14.472 13.313 2.402 1.00 87.75 169 ILE A N 1
ATOM 1361 C CA . ILE A 1 169 ? -13.102 12.920 2.086 1.00 87.75 169 ILE A CA 1
ATOM 1362 C C . ILE A 1 169 ? -13.050 11.751 1.108 1.00 87.75 169 ILE A C 1
ATOM 1364 O O . ILE A 1 169 ? -12.306 11.808 0.140 1.00 87.75 169 ILE A O 1
ATOM 1368 N N . LEU A 1 170 ? -13.897 10.734 1.292 1.00 87.38 170 LEU A N 1
ATOM 1369 C CA . LEU A 1 170 ? -13.930 9.565 0.410 1.00 87.38 170 LEU A CA 1
ATOM 1370 C C . LEU A 1 170 ? -14.330 9.953 -1.011 1.00 87.38 170 LEU A C 1
ATOM 1372 O O . LEU A 1 170 ? -13.703 9.518 -1.975 1.00 87.38 170 LEU A O 1
ATOM 1376 N N . THR A 1 171 ? -15.330 10.827 -1.136 1.00 88.44 171 THR A N 1
ATOM 1377 C CA . THR A 1 171 ? -15.746 11.366 -2.433 1.00 88.44 171 THR A CA 1
ATOM 1378 C C . THR A 1 171 ? -14.647 12.216 -3.064 1.00 88.44 171 THR A C 1
ATOM 1380 O O . THR A 1 171 ? -14.393 12.082 -4.256 1.00 88.44 171 THR A O 1
ATOM 1383 N N . ALA A 1 172 ? -13.945 13.041 -2.280 1.00 88.56 172 ALA A N 1
ATOM 1384 C CA . ALA A 1 172 ? -12.839 13.856 -2.776 1.00 88.56 172 ALA A CA 1
ATOM 1385 C C . ALA A 1 172 ? -11.667 12.988 -3.264 1.00 88.56 172 ALA A C 1
ATOM 1387 O O . ALA A 1 172 ? -11.146 13.225 -4.351 1.00 88.56 172 ALA A O 1
ATOM 1388 N N . THR A 1 173 ? -11.300 11.943 -2.517 1.00 89.00 173 THR A N 1
ATOM 1389 C CA . THR A 1 173 ? -10.254 10.991 -2.913 1.00 89.00 173 THR A CA 1
ATOM 1390 C C . THR A 1 173 ? -10.626 10.253 -4.196 1.00 89.00 173 THR A C 1
ATOM 1392 O O . THR A 1 173 ? -9.797 10.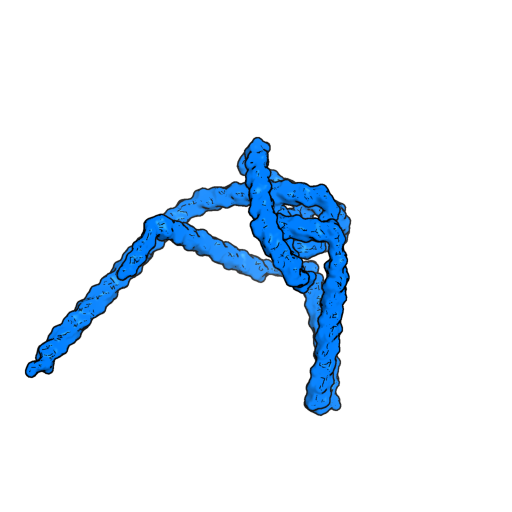157 -5.097 1.00 89.00 173 THR A O 1
ATOM 1395 N N . ALA A 1 174 ? -11.874 9.794 -4.332 1.00 89.81 174 ALA A N 1
ATOM 1396 C CA . ALA A 1 174 ? -12.346 9.142 -5.554 1.00 89.81 174 ALA A CA 1
ATOM 1397 C C . ALA A 1 174 ? -12.287 10.076 -6.777 1.00 89.81 174 ALA A C 1
ATOM 1399 O O . ALA A 1 174 ? -11.841 9.661 -7.845 1.00 89.81 174 ALA A O 1
ATOM 1400 N N . ILE A 1 175 ? -12.673 11.348 -6.612 1.00 91.38 175 ILE A N 1
ATOM 1401 C CA . ILE A 1 175 ? -12.566 12.365 -7.670 1.00 91.38 175 ILE A CA 1
ATOM 1402 C C . ILE A 1 175 ? -11.102 12.577 -8.064 1.00 91.38 175 ILE A C 1
ATOM 1404 O O . ILE A 1 175 ? -10.793 12.610 -9.250 1.00 91.38 175 ILE A O 1
ATOM 1408 N N . VAL A 1 176 ? -10.191 12.685 -7.095 1.00 89.62 176 VAL A N 1
ATOM 1409 C CA . VAL A 1 176 ? -8.759 12.869 -7.372 1.00 89.62 176 VAL A CA 1
ATOM 1410 C C . VAL A 1 176 ? -8.170 11.667 -8.110 1.00 89.62 176 VAL A C 1
ATOM 1412 O O . VAL A 1 176 ? -7.462 11.865 -9.093 1.00 89.62 176 VAL A O 1
ATOM 1415 N N . ILE A 1 177 ? -8.507 10.437 -7.712 1.00 89.31 177 ILE A N 1
ATOM 1416 C CA . ILE A 1 177 ? -8.079 9.223 -8.427 1.00 89.31 177 ILE A CA 1
ATOM 1417 C C . ILE A 1 177 ? -8.588 9.244 -9.873 1.00 89.31 177 ILE A C 1
ATOM 1419 O O . ILE A 1 177 ? -7.822 8.972 -10.794 1.00 89.31 177 ILE A O 1
ATOM 1423 N N . LEU A 1 178 ? -9.850 9.624 -10.088 1.00 89.38 178 LEU A N 1
ATOM 1424 C CA . LEU A 1 178 ? -10.439 9.728 -11.423 1.00 89.38 178 LEU A CA 1
ATOM 1425 C C . LEU A 1 178 ? -9.733 10.799 -12.270 1.00 89.38 178 LEU A C 1
ATOM 1427 O O . LEU A 1 178 ? -9.408 10.544 -13.426 1.00 89.38 178 LEU A O 1
ATOM 1431 N N . LEU A 1 179 ? -9.434 11.971 -11.702 1.00 89.50 179 LEU A N 1
ATOM 1432 C CA . LEU A 1 179 ? -8.696 13.027 -12.403 1.00 89.50 179 LEU A CA 1
ATOM 1433 C C . LEU A 1 179 ? -7.277 12.584 -12.787 1.00 89.50 179 LEU A C 1
ATOM 1435 O O . LEU A 1 179 ? -6.825 12.893 -13.887 1.00 89.50 179 LEU A O 1
ATOM 1439 N N . ILE A 1 180 ? -6.589 11.841 -11.914 1.00 84.81 180 ILE A N 1
ATOM 1440 C CA . ILE A 1 180 ? -5.268 11.267 -12.214 1.00 84.81 180 ILE A CA 1
ATOM 1441 C C . ILE A 1 180 ? -5.379 10.219 -13.318 1.00 84.81 180 ILE A C 1
ATOM 1443 O O . ILE A 1 180 ? -4.538 10.210 -14.209 1.00 84.81 180 ILE A O 1
ATOM 1447 N N . ALA A 1 181 ? -6.412 9.375 -13.294 1.00 85.75 181 ALA A N 1
ATOM 1448 C CA . ALA A 1 181 ? -6.650 8.379 -14.335 1.00 85.75 181 ALA A CA 1
ATOM 1449 C C . ALA A 1 181 ? -6.889 9.033 -15.704 1.00 85.75 181 ALA A C 1
ATOM 1451 O O . ALA A 1 181 ? -6.277 8.625 -16.683 1.00 85.75 181 ALA A O 1
ATOM 1452 N N . ILE A 1 182 ? -7.704 10.095 -15.763 1.00 85.50 182 ILE A N 1
ATOM 1453 C CA . ILE A 1 182 ? -7.905 10.890 -16.987 1.00 85.50 182 ILE A CA 1
ATOM 1454 C C . ILE A 1 182 ? -6.583 11.510 -17.449 1.00 85.50 182 ILE A C 1
ATOM 1456 O O . ILE A 1 182 ? -6.256 11.469 -18.630 1.00 85.50 182 ILE A O 1
ATOM 1460 N N . PHE A 1 183 ? -5.816 12.098 -16.528 1.00 81.69 183 PHE A N 1
ATOM 1461 C CA . PHE A 1 183 ? -4.525 12.693 -16.864 1.00 81.69 183 PHE A CA 1
ATOM 1462 C C . PHE A 1 183 ? -3.552 11.649 -17.423 1.00 81.69 183 PHE A C 1
ATOM 1464 O O . PHE A 1 183 ? -2.882 11.918 -18.416 1.00 81.69 183 PHE A O 1
ATOM 1471 N N . TYR A 1 184 ? -3.495 10.468 -16.804 1.00 77.44 184 TYR A N 1
ATOM 1472 C CA . TYR A 1 184 ? -2.658 9.352 -17.234 1.00 77.44 184 TYR A CA 1
ATOM 1473 C C . TYR A 1 184 ? -3.039 8.876 -18.642 1.00 77.44 184 TYR A C 1
ATOM 1475 O O . TYR A 1 184 ? -2.174 8.796 -19.508 1.00 77.44 184 TYR A O 1
ATOM 1483 N N . ASP A 1 185 ? -4.333 8.681 -18.893 1.00 78.62 185 ASP A N 1
ATOM 1484 C CA . ASP A 1 185 ? -4.878 8.273 -20.194 1.00 78.62 185 ASP A CA 1
ATOM 1485 C C . ASP A 1 185 ? -4.549 9.281 -21.317 1.00 78.62 185 ASP A C 1
ATOM 1487 O O . ASP A 1 185 ? -4.122 8.903 -22.408 1.00 78.62 185 ASP A O 1
ATOM 1491 N N . ILE A 1 186 ? -4.651 10.586 -21.029 1.00 76.94 186 ILE A N 1
ATOM 1492 C CA . ILE A 1 186 ? -4.329 11.655 -21.991 1.00 76.94 186 ILE A CA 1
ATOM 1493 C C . ILE A 1 186 ? -2.819 11.738 -22.274 1.00 76.94 186 ILE A C 1
ATOM 1495 O O . ILE A 1 186 ? -2.418 11.947 -23.421 1.00 76.94 186 ILE A O 1
ATOM 1499 N N . PHE A 1 187 ? -1.973 11.642 -21.241 1.00 69.88 187 PHE A N 1
ATOM 1500 C CA . PHE A 1 187 ? -0.526 11.859 -21.372 1.00 69.88 187 PHE A CA 1
ATOM 1501 C C . PHE A 1 187 ? 0.237 10.656 -21.922 1.00 69.88 187 PHE A C 1
ATOM 1503 O O . PHE A 1 187 ? 1.253 10.857 -22.587 1.00 69.88 187 PHE A O 1
ATOM 1510 N N . GLU A 1 188 ? -0.221 9.430 -21.668 1.00 68.12 188 GLU A N 1
ATOM 1511 C CA . GLU A 1 188 ? 0.467 8.219 -22.134 1.00 68.12 188 GLU A CA 1
ATOM 1512 C C . GLU A 1 188 ? 0.280 7.995 -23.654 1.00 68.12 188 GLU A C 1
ATOM 1514 O O . GLU A 1 188 ? 0.913 7.096 -24.190 1.00 68.12 188 GLU A O 1
ATOM 1519 N N . GLN A 1 189 ? -0.504 8.832 -24.367 1.00 53.59 189 GLN A N 1
ATOM 1520 C CA . GLN A 1 189 ? -0.921 8.611 -25.765 1.00 53.59 189 GLN A CA 1
ATOM 1521 C C . GLN A 1 189 ? -1.383 7.166 -25.937 1.00 53.59 189 GLN A C 1
ATOM 1523 O O . GLN A 1 189 ? -0.617 6.342 -26.430 1.00 53.59 189 GLN A O 1
ATOM 1528 N N . GLY A 1 190 ? -2.610 6.869 -25.492 1.00 48.84 190 GLY A N 1
ATOM 1529 C CA . GLY A 1 190 ? -3.191 5.531 -25.551 1.00 48.84 190 GLY A CA 1
ATOM 1530 C C . GLY A 1 190 ? -2.733 4.760 -26.786 1.00 48.84 190 GLY A C 1
ATOM 1531 O O . GLY A 1 190 ? -3.103 5.081 -27.913 1.00 48.84 190 GLY A O 1
ATOM 1532 N N . SER A 1 191 ? -1.898 3.737 -26.581 1.00 49.62 191 SER A N 1
ATOM 1533 C CA . SER A 1 191 ? -1.924 2.621 -27.513 1.00 49.62 191 SER A CA 1
ATOM 1534 C C . SER A 1 191 ? -3.374 2.151 -27.485 1.00 49.62 191 SER A C 1
ATOM 1536 O O . SER A 1 191 ? -3.843 1.811 -26.398 1.00 49.62 191 SER A O 1
ATOM 1538 N N . ASP A 1 192 ? -4.071 2.190 -28.621 1.00 55.59 192 ASP A N 1
ATOM 1539 C CA . ASP A 1 192 ? -5.523 1.961 -28.794 1.00 55.59 192 ASP A CA 1
ATOM 1540 C C . ASP A 1 192 ? -6.088 0.667 -28.143 1.00 55.59 192 ASP A C 1
ATOM 1542 O O . ASP A 1 192 ? -7.288 0.407 -28.192 1.00 55.59 192 ASP A O 1
ATOM 1546 N N . ASP A 1 193 ? -5.247 -0.144 -27.500 1.00 57.81 193 ASP A N 1
ATOM 1547 C CA . ASP A 1 193 ? -5.543 -1.456 -26.938 1.00 57.81 193 ASP A CA 1
ATOM 1548 C C . ASP A 1 193 ? -5.719 -1.501 -25.400 1.00 57.81 193 ASP A C 1
ATOM 1550 O O . ASP A 1 193 ? -6.094 -2.558 -24.876 1.00 57.81 193 ASP A O 1
ATOM 1554 N N . THR A 1 194 ? -5.458 -0.421 -24.642 1.00 63.91 194 THR A N 1
ATOM 1555 C CA . THR A 1 194 ? -5.624 -0.431 -23.168 1.00 63.91 194 THR A CA 1
ATOM 1556 C C . THR A 1 194 ? -6.972 0.154 -22.728 1.00 63.91 194 THR A C 1
ATOM 1558 O O . THR A 1 194 ? -7.237 1.328 -22.986 1.00 63.91 194 THR A O 1
ATOM 1561 N N . PRO A 1 195 ? -7.840 -0.607 -22.033 1.00 76.25 195 PRO A N 1
ATOM 1562 C CA . PRO A 1 195 ? -9.101 -0.077 -21.522 1.00 76.25 195 PRO A CA 1
ATOM 1563 C C . PRO A 1 195 ? -8.869 0.974 -20.422 1.00 76.25 195 PRO A C 1
ATOM 1565 O O . PRO A 1 195 ? -8.017 0.789 -19.559 1.00 76.25 195 PRO A O 1
ATOM 1568 N N . PHE A 1 196 ? -9.709 2.017 -20.364 1.00 81.25 196 PHE A N 1
ATOM 1569 C CA . PHE A 1 196 ? -9.663 3.078 -19.332 1.00 81.25 196 PHE A CA 1
ATOM 1570 C C . PHE A 1 196 ? -9.654 2.546 -17.883 1.00 81.25 196 PHE A C 1
ATOM 1572 O O . PHE A 1 196 ? -9.130 3.177 -16.968 1.00 81.25 196 PHE A O 1
ATOM 1579 N N . VAL A 1 197 ? -10.207 1.351 -17.663 1.00 81.00 197 VAL A N 1
ATOM 1580 C CA . VAL A 1 197 ? -10.180 0.666 -16.362 1.00 81.00 197 VAL A CA 1
ATOM 1581 C C . VAL A 1 197 ? -8.749 0.383 -15.893 1.00 81.00 197 VAL A C 1
ATOM 1583 O O . VAL A 1 197 ? -8.484 0.497 -1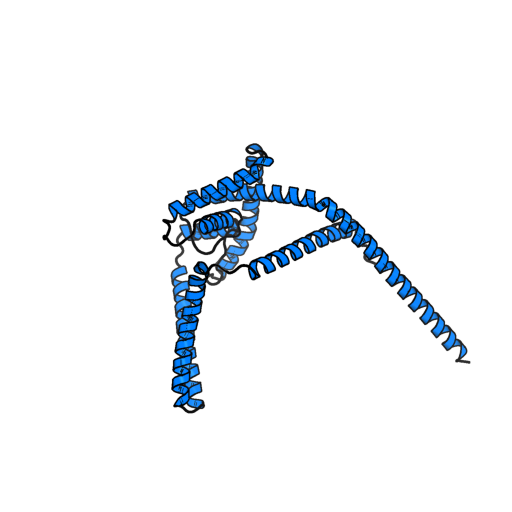4.698 1.00 81.00 197 VAL A O 1
ATOM 1586 N N . ASP A 1 198 ? -7.821 0.070 -16.804 1.00 79.06 198 ASP A N 1
ATOM 1587 C CA . ASP A 1 198 ? -6.410 -0.117 -16.458 1.00 79.06 198 ASP A CA 1
ATOM 1588 C C . ASP A 1 198 ? -5.779 1.213 -16.007 1.00 79.06 198 ASP A C 1
ATOM 1590 O O . ASP A 1 198 ? -5.069 1.225 -15.008 1.00 79.06 198 ASP A O 1
ATOM 1594 N N . ALA A 1 199 ? -6.127 2.349 -16.626 1.00 81.06 199 ALA A N 1
ATOM 1595 C CA . ALA A 1 199 ? -5.666 3.673 -16.185 1.00 81.06 199 ALA A CA 1
ATOM 1596 C C . ALA A 1 199 ? -6.192 4.046 -14.786 1.00 81.06 199 ALA A C 1
ATOM 1598 O O . ALA A 1 199 ? -5.439 4.555 -13.950 1.00 81.06 199 ALA A O 1
ATOM 1599 N N . ILE A 1 200 ? -7.468 3.751 -14.495 1.00 84.75 200 ILE A N 1
ATOM 1600 C CA . ILE A 1 200 ? -8.030 3.908 -13.142 1.00 84.75 200 ILE A CA 1
ATOM 1601 C C . ILE A 1 200 ? -7.274 3.025 -12.147 1.00 84.75 200 ILE A C 1
ATOM 1603 O O . ILE A 1 200 ? -6.939 3.481 -11.052 1.00 84.75 200 ILE A O 1
ATOM 1607 N N . LEU A 1 201 ? -7.005 1.770 -12.514 1.00 84.56 201 LEU A N 1
ATOM 1608 C CA . LEU A 1 201 ? -6.291 0.829 -11.661 1.00 84.56 201 LEU A CA 1
ATOM 1609 C C . LEU A 1 201 ? -4.865 1.314 -11.380 1.00 84.56 201 LEU A C 1
ATOM 1611 O O . LEU A 1 201 ? -4.473 1.364 -10.218 1.00 84.56 201 LEU A O 1
ATOM 1615 N N . SER A 1 202 ? -4.110 1.740 -12.391 1.00 80.50 202 SER A N 1
ATOM 1616 C CA . SER A 1 202 ? -2.757 2.274 -12.208 1.00 80.50 202 SER A CA 1
ATOM 1617 C C . SER A 1 202 ? -2.761 3.542 -11.343 1.00 80.50 202 SER A C 1
ATOM 1619 O O . SER A 1 202 ? -1.949 3.663 -10.420 1.00 80.50 202 SER A O 1
ATOM 1621 N N . ALA A 1 203 ? -3.719 4.455 -11.554 1.00 84.44 203 ALA A N 1
ATOM 1622 C CA . ALA A 1 203 ? -3.889 5.644 -10.716 1.00 84.44 203 ALA A CA 1
ATOM 1623 C C . ALA A 1 203 ? -4.188 5.279 -9.253 1.00 84.44 203 ALA A C 1
ATOM 1625 O O . ALA A 1 203 ? -3.609 5.867 -8.333 1.00 84.44 203 ALA A O 1
ATOM 1626 N N . PHE A 1 204 ? -5.050 4.283 -9.032 1.00 87.06 204 PHE A N 1
ATOM 1627 C CA . PHE A 1 204 ? -5.345 3.748 -7.707 1.00 87.06 204 PHE A CA 1
ATOM 1628 C C . PHE A 1 204 ? -4.090 3.149 -7.059 1.00 87.06 204 PHE A C 1
ATOM 1630 O O . PHE A 1 204 ? -3.725 3.574 -5.969 1.00 87.06 204 PHE A O 1
ATOM 1637 N N . LEU A 1 205 ? -3.370 2.254 -7.743 1.00 85.56 205 LEU A N 1
ATOM 1638 C CA . LEU A 1 205 ? -2.185 1.570 -7.204 1.00 85.56 205 LEU A CA 1
ATOM 1639 C C . LEU A 1 205 ? -1.061 2.534 -6.801 1.00 85.56 205 LEU A C 1
ATOM 1641 O O . LEU A 1 205 ? -0.403 2.315 -5.781 1.00 85.56 205 LEU A O 1
ATOM 1645 N N . ILE A 1 206 ? -0.837 3.600 -7.577 1.00 81.62 206 ILE A N 1
ATOM 1646 C CA . ILE A 1 206 ? 0.142 4.647 -7.245 1.00 81.62 206 ILE A CA 1
ATOM 1647 C C . ILE A 1 206 ? -0.324 5.442 -6.020 1.00 81.62 206 ILE A C 1
ATOM 1649 O O . ILE A 1 206 ? 0.464 5.704 -5.112 1.00 81.62 206 ILE A O 1
ATOM 1653 N N . THR A 1 207 ? -1.611 5.791 -5.973 1.00 86.25 207 THR A N 1
ATOM 1654 C CA . THR A 1 207 ? -2.209 6.576 -4.885 1.00 86.25 207 THR A CA 1
ATOM 1655 C C . THR A 1 207 ? -2.246 5.800 -3.560 1.00 86.25 207 THR A C 1
ATOM 1657 O O . THR A 1 207 ? -2.077 6.400 -2.500 1.00 86.25 207 THR A O 1
ATOM 1660 N N . THR A 1 208 ? -2.398 4.471 -3.606 1.00 88.19 208 THR A N 1
ATOM 1661 C CA . THR A 1 208 ? -2.442 3.579 -2.433 1.00 88.19 208 THR A CA 1
ATOM 1662 C C . THR A 1 208 ? -1.104 2.918 -2.091 1.00 88.19 208 THR A C 1
ATOM 1664 O O . THR A 1 208 ? -1.100 1.967 -1.314 1.00 88.19 208 THR A O 1
ATOM 1667 N N . THR A 1 209 ? 0.006 3.346 -2.703 1.00 87.44 209 THR A N 1
ATOM 1668 C CA . THR A 1 209 ? 1.361 2.776 -2.517 1.00 87.44 209 THR A CA 1
ATOM 1669 C C . THR A 1 209 ? 1.495 1.272 -2.777 1.00 87.44 209 THR A C 1
ATOM 1671 O O . THR A 1 209 ? 2.398 0.643 -2.241 1.00 87.44 209 THR A O 1
ATOM 1674 N N . ILE A 1 210 ? 0.618 0.670 -3.585 1.00 81.50 210 ILE A N 1
ATOM 1675 C CA . ILE A 1 210 ? 0.778 -0.735 -4.006 1.00 81.50 210 ILE A CA 1
ATOM 1676 C C . ILE A 1 210 ? 1.753 -0.807 -5.190 1.00 81.50 210 ILE A C 1
ATOM 1678 O O . ILE A 1 210 ? 2.559 -1.731 -5.280 1.00 81.50 210 ILE A O 1
ATOM 1682 N N . GLY A 1 211 ? 1.698 0.211 -6.057 1.00 71.12 211 GLY A N 1
ATOM 1683 C CA . GLY A 1 211 ? 2.557 0.368 -7.224 1.00 71.12 211 GLY A CA 1
ATOM 1684 C C . GLY A 1 211 ? 2.324 -0.643 -8.338 1.00 71.12 211 GLY A C 1
ATOM 1685 O O . GLY A 1 211 ? 1.771 -1.723 -8.152 1.00 71.12 211 GLY A O 1
ATOM 1686 N N . GLU A 1 212 ? 2.792 -0.288 -9.530 1.00 68.62 212 GLU A N 1
ATOM 1687 C CA . GLU A 1 212 ? 2.813 -1.163 -10.697 1.00 68.62 212 GLU A CA 1
ATOM 1688 C C . GLU A 1 212 ? 4.211 -1.132 -11.324 1.00 68.62 212 GLU A C 1
ATOM 1690 O O . GLU A 1 212 ? 4.862 -0.086 -11.399 1.00 68.62 212 GLU A O 1
ATOM 1695 N N . VAL A 1 213 ? 4.706 -2.296 -11.749 1.00 56.06 213 VAL A N 1
ATOM 1696 C CA . VAL A 1 213 ? 5.979 -2.403 -12.471 1.00 56.06 213 VAL A CA 1
ATOM 1697 C C . VAL A 1 213 ? 5.727 -2.009 -13.922 1.00 56.06 213 VAL A C 1
ATOM 1699 O O . VAL A 1 213 ? 5.145 -2.798 -14.659 1.00 56.06 213 VAL A O 1
ATOM 1702 N N . GLY A 1 214 ? 6.205 -0.846 -14.372 1.00 52.31 214 GLY A N 1
ATOM 1703 C CA . GLY A 1 214 ? 6.256 -0.626 -15.822 1.00 52.31 214 GLY A CA 1
ATOM 1704 C C . GLY A 1 214 ? 6.527 0.777 -16.339 1.00 52.31 214 GLY A C 1
ATOM 1705 O O . GLY A 1 214 ? 7.273 0.891 -17.305 1.00 52.31 214 GLY A O 1
ATOM 1706 N N . HIS A 1 215 ? 5.989 1.836 -15.731 1.00 52.81 215 HIS A N 1
ATOM 1707 C CA . HIS A 1 215 ? 5.902 3.119 -16.446 1.00 52.81 215 HIS A CA 1
ATOM 1708 C C . HIS A 1 215 ? 6.451 4.294 -15.623 1.00 52.81 215 HIS A C 1
ATOM 1710 O O . HIS A 1 215 ? 5.751 4.846 -14.772 1.00 52.81 215 HIS A O 1
ATOM 1716 N N . PRO A 1 216 ? 7.721 4.699 -15.837 1.00 54.28 216 PRO A N 1
ATOM 1717 C CA . PRO A 1 216 ? 8.261 5.908 -15.233 1.00 54.28 216 PRO A CA 1
ATOM 1718 C C . PRO A 1 216 ? 7.679 7.133 -15.947 1.00 54.28 216 PRO A C 1
ATOM 1720 O O . PRO A 1 216 ? 8.257 7.652 -16.903 1.00 54.28 216 PRO A O 1
ATOM 1723 N N . VAL A 1 217 ? 6.538 7.618 -15.466 1.00 55.81 217 VAL A N 1
ATOM 1724 C CA . VAL A 1 217 ? 5.994 8.917 -15.873 1.00 55.81 217 VAL A CA 1
ATOM 1725 C C . VAL A 1 217 ? 6.995 10.022 -15.509 1.00 55.81 217 VAL A C 1
ATOM 1727 O O . VAL A 1 217 ? 7.358 10.228 -14.349 1.00 55.81 217 VAL A O 1
ATOM 1730 N N . ARG A 1 218 ? 7.530 10.698 -16.532 1.00 63.50 218 ARG A N 1
ATOM 1731 C CA . ARG A 1 218 ? 8.633 11.665 -16.407 1.00 63.50 218 ARG A CA 1
ATOM 1732 C C . ARG A 1 218 ? 8.103 13.072 -16.118 1.00 63.50 218 ARG A C 1
ATOM 1734 O O . ARG A 1 218 ? 7.443 13.668 -16.958 1.00 63.50 218 ARG A O 1
ATOM 1741 N N . GLY A 1 219 ? 8.486 13.650 -14.977 1.00 69.50 219 GLY A N 1
ATOM 1742 C CA . GLY A 1 219 ? 8.337 15.087 -14.713 1.00 69.50 219 GLY A CA 1
ATOM 1743 C C . GLY A 1 219 ? 8.262 15.438 -13.228 1.00 69.50 219 GLY A C 1
ATOM 1744 O O . GLY A 1 219 ? 7.640 14.719 -12.454 1.00 69.50 219 GLY A O 1
ATOM 1745 N N . TRP A 1 220 ? 8.857 16.571 -12.826 1.00 72.12 220 TRP A N 1
ATOM 1746 C CA . TRP A 1 220 ? 8.800 17.058 -11.434 1.00 72.12 220 TRP A CA 1
ATOM 1747 C C . TRP A 1 220 ? 7.357 17.193 -10.920 1.00 72.12 220 TRP A C 1
ATOM 1749 O O . TRP A 1 220 ? 7.045 16.784 -9.803 1.00 72.12 220 TRP A O 1
ATOM 1759 N N . PHE A 1 221 ? 6.468 17.706 -11.775 1.00 76.56 221 PHE A N 1
ATOM 1760 C CA . PHE A 1 221 ? 5.053 17.903 -11.466 1.00 76.56 221 PHE A CA 1
ATOM 1761 C C . PHE A 1 221 ? 4.353 16.599 -11.059 1.00 76.56 221 PHE A C 1
ATOM 1763 O O . PHE A 1 221 ? 3.607 16.576 -10.082 1.00 76.56 221 PHE A O 1
ATOM 1770 N N . VAL A 1 222 ? 4.660 15.491 -11.735 1.00 78.75 222 VAL A N 1
ATOM 1771 C CA . VAL A 1 222 ? 4.029 14.193 -11.471 1.00 78.75 222 VAL A CA 1
ATOM 1772 C C . VAL A 1 222 ? 4.371 13.684 -10.069 1.00 78.75 222 VAL A C 1
ATOM 1774 O O . VAL A 1 222 ? 3.488 13.204 -9.366 1.00 78.75 222 VAL A O 1
ATOM 1777 N N . TYR A 1 223 ? 5.611 13.876 -9.605 1.00 82.56 223 TYR A N 1
ATOM 1778 C CA . TYR A 1 223 ? 6.004 13.511 -8.238 1.00 82.56 223 TYR A CA 1
ATOM 1779 C C . TYR A 1 223 ? 5.272 14.337 -7.180 1.00 82.56 223 TYR A C 1
ATOM 1781 O O . TYR A 1 223 ? 4.860 13.801 -6.153 1.00 82.56 223 TYR A O 1
ATOM 1789 N N . THR A 1 224 ? 5.082 15.638 -7.428 1.00 83.69 224 THR A N 1
ATOM 1790 C CA . THR A 1 224 ? 4.345 16.502 -6.494 1.00 83.69 224 THR A CA 1
ATOM 1791 C C . THR A 1 224 ? 2.872 16.120 -6.413 1.00 83.69 224 THR A C 1
ATOM 1793 O O . THR A 1 224 ? 2.330 16.028 -5.314 1.00 83.69 224 THR A O 1
ATOM 1796 N N . VAL A 1 225 ? 2.245 15.813 -7.554 1.00 85.19 225 VAL A N 1
ATOM 1797 C CA . VAL A 1 225 ? 0.867 15.316 -7.600 1.00 85.19 225 VAL A CA 1
ATOM 1798 C C . VAL A 1 225 ? 0.773 13.974 -6.879 1.00 85.19 225 VAL A C 1
ATOM 1800 O O . VAL A 1 225 ? -0.098 13.815 -6.034 1.00 85.19 225 VAL A O 1
ATOM 1803 N N . ALA A 1 226 ? 1.705 13.047 -7.117 1.00 84.06 226 ALA A N 1
ATOM 1804 C CA . ALA A 1 226 ? 1.724 11.752 -6.443 1.00 84.06 226 ALA A CA 1
ATOM 1805 C C . ALA A 1 226 ? 1.818 11.885 -4.912 1.00 84.06 226 ALA A C 1
ATOM 1807 O O . ALA A 1 226 ? 1.092 11.194 -4.204 1.00 84.06 226 ALA A O 1
ATOM 1808 N N . LEU A 1 227 ? 2.644 12.800 -4.386 1.00 87.50 227 LEU A N 1
ATOM 1809 C CA . LEU A 1 227 ? 2.737 13.048 -2.938 1.00 87.50 227 LEU A CA 1
ATOM 1810 C C . LEU A 1 227 ? 1.449 13.623 -2.346 1.00 87.50 227 LEU A C 1
ATOM 1812 O O . LEU A 1 227 ? 1.029 13.200 -1.269 1.00 87.50 227 LEU A O 1
ATOM 1816 N N . VAL A 1 228 ? 0.823 14.578 -3.035 1.00 88.06 228 VAL A N 1
ATOM 1817 C CA . VAL A 1 228 ? -0.437 15.181 -2.580 1.00 88.06 228 VAL A CA 1
ATOM 1818 C C . VAL A 1 228 ? -1.564 14.147 -2.596 1.00 88.06 228 VAL A C 1
ATOM 1820 O O . VAL A 1 228 ? -2.301 14.024 -1.617 1.00 88.06 228 VAL A O 1
ATOM 1823 N N . SER A 1 229 ? -1.667 13.361 -3.665 1.00 88.00 229 SER A N 1
ATOM 1824 C CA . SER A 1 229 ? -2.658 12.290 -3.796 1.00 88.00 229 SER A CA 1
ATOM 1825 C C . SER A 1 229 ? -2.445 11.189 -2.763 1.00 88.00 229 SER A C 1
ATOM 1827 O O . SER A 1 229 ? -3.408 10.728 -2.151 1.00 88.00 229 SER A O 1
ATOM 1829 N N . LEU A 1 230 ? -1.188 10.826 -2.493 1.00 90.44 230 LEU A N 1
ATOM 1830 C CA . LEU A 1 230 ? -0.831 9.885 -1.437 1.00 90.44 230 LEU A CA 1
ATOM 1831 C C . LEU A 1 230 ? -1.251 10.400 -0.052 1.00 90.44 230 LEU A C 1
ATOM 1833 O O . LEU A 1 230 ? -1.813 9.648 0.741 1.00 90.44 230 LEU A O 1
ATOM 1837 N N . ALA A 1 231 ? -1.036 11.684 0.241 1.00 90.94 231 ALA A N 1
ATOM 1838 C CA . ALA A 1 231 ? -1.484 12.287 1.496 1.00 90.94 231 ALA A CA 1
ATOM 1839 C C . ALA A 1 231 ? -3.010 12.261 1.649 1.00 90.94 231 ALA A C 1
ATOM 1841 O O . ALA A 1 231 ? -3.522 11.927 2.721 1.00 90.94 231 ALA A O 1
ATOM 1842 N N . LEU A 1 232 ? -3.736 12.564 0.572 1.00 90.50 232 LEU A N 1
ATOM 1843 C CA . LEU A 1 232 ? -5.195 12.503 0.547 1.00 90.50 232 LEU A CA 1
ATOM 1844 C C . LEU A 1 232 ? -5.709 11.073 0.769 1.00 90.50 232 LEU A C 1
ATOM 1846 O O . LEU A 1 232 ? -6.628 10.856 1.561 1.00 90.50 232 LEU A O 1
ATOM 1850 N N . CYS A 1 233 ? -5.083 10.089 0.122 1.00 91.00 233 CYS A N 1
ATOM 1851 C CA . CYS A 1 233 ? -5.428 8.680 0.279 1.00 91.00 233 CYS A CA 1
ATOM 1852 C C . CYS A 1 233 ? -5.105 8.149 1.679 1.00 91.00 233 CYS A C 1
ATOM 1854 O O . CYS A 1 233 ? -5.921 7.448 2.272 1.00 91.00 233 CYS A O 1
ATOM 1856 N N . SER A 1 234 ? -3.953 8.528 2.234 1.00 91.38 234 SER A N 1
ATOM 1857 C CA . SER A 1 234 ? -3.551 8.186 3.601 1.00 91.38 234 SER A CA 1
ATOM 1858 C C . SER A 1 234 ? -4.591 8.671 4.617 1.00 91.38 234 SER A C 1
ATOM 1860 O O . SER A 1 234 ? -5.042 7.899 5.463 1.00 91.38 234 SER A O 1
ATOM 1862 N N . PHE A 1 235 ? -5.071 9.912 4.483 1.00 89.62 235 PHE A N 1
ATOM 1863 C CA . PHE A 1 235 ? -6.130 10.431 5.352 1.00 89.62 235 PHE A CA 1
ATOM 1864 C C . PHE A 1 235 ? -7.474 9.708 5.151 1.00 89.62 235 PHE A C 1
ATOM 1866 O O . PHE A 1 235 ? -8.155 9.394 6.128 1.00 89.62 235 PHE A O 1
ATOM 1873 N N . ALA A 1 236 ? -7.839 9.375 3.909 1.00 90.38 236 ALA A N 1
ATOM 1874 C CA . ALA A 1 236 ? -9.027 8.569 3.630 1.00 90.38 236 ALA A CA 1
ATOM 1875 C C . ALA A 1 236 ? -8.956 7.173 4.278 1.00 90.38 236 ALA A C 1
ATOM 1877 O O . ALA A 1 236 ? -9.951 6.712 4.833 1.00 90.38 236 ALA A O 1
ATOM 1878 N N . PHE A 1 237 ? -7.787 6.524 4.277 1.00 90.56 237 PHE A N 1
ATOM 1879 C CA . PHE A 1 237 ? -7.585 5.240 4.954 1.00 90.56 237 PHE A CA 1
ATOM 1880 C C . PHE A 1 237 ? -7.730 5.337 6.469 1.00 90.56 237 PHE A C 1
ATOM 1882 O O . PHE A 1 237 ? -8.383 4.477 7.051 1.00 90.56 237 PHE A O 1
ATOM 1889 N N . VAL A 1 238 ? -7.218 6.397 7.100 1.00 89.94 238 VAL A N 1
ATOM 1890 C CA . VAL A 1 238 ? -7.431 6.632 8.539 1.00 89.94 238 VAL A CA 1
ATOM 1891 C C . VAL A 1 238 ? -8.925 6.752 8.859 1.00 89.94 238 VAL A C 1
ATOM 1893 O O . VAL A 1 238 ? -9.401 6.183 9.838 1.00 89.94 238 VAL A O 1
ATOM 1896 N N . GLN A 1 239 ? -9.692 7.441 8.014 1.00 88.50 239 GLN A N 1
ATOM 1897 C CA . GLN A 1 239 ? -11.137 7.585 8.208 1.00 88.50 239 GLN A CA 1
ATOM 1898 C C . GLN A 1 239 ? -11.887 6.257 8.028 1.00 88.50 239 GLN A C 1
ATOM 1900 O O . GLN A 1 239 ? -12.754 5.923 8.835 1.00 88.50 239 GLN A O 1
ATOM 1905 N N . ILE A 1 240 ? -11.521 5.462 7.016 1.00 90.31 240 ILE A N 1
ATOM 1906 C CA . ILE A 1 240 ? -12.071 4.112 6.822 1.00 90.31 240 ILE A CA 1
ATOM 1907 C C . ILE A 1 240 ? -11.728 3.217 8.016 1.00 90.31 240 ILE A C 1
ATOM 1909 O O . ILE A 1 240 ? -12.606 2.519 8.515 1.00 90.31 240 ILE A O 1
ATOM 1913 N N . GLN A 1 241 ? -10.484 3.261 8.499 1.00 91.94 241 GLN A N 1
ATOM 1914 C CA . GLN A 1 241 ? -10.045 2.493 9.660 1.00 91.94 241 GLN A CA 1
ATOM 1915 C C . GLN A 1 241 ? -10.889 2.833 10.894 1.00 91.94 241 GLN A C 1
ATOM 1917 O O . GLN A 1 241 ? -11.429 1.925 11.519 1.00 91.94 241 GLN A O 1
ATOM 1922 N N . ASN A 1 242 ? -11.076 4.120 11.197 1.00 89.94 242 ASN A N 1
ATOM 1923 C CA . ASN A 1 242 ? -11.893 4.559 12.331 1.00 89.94 242 ASN A CA 1
ATOM 1924 C C . ASN A 1 242 ? -13.350 4.077 12.217 1.00 89.94 242 ASN A C 1
ATOM 1926 O O . ASN A 1 242 ? -13.951 3.664 13.211 1.00 89.94 242 ASN A O 1
ATOM 1930 N N . GLU A 1 243 ? -13.931 4.106 11.013 1.00 89.50 243 GLU A N 1
ATOM 1931 C CA . GLU A 1 243 ? -15.289 3.601 10.789 1.00 89.50 243 GLU A CA 1
ATOM 1932 C C . GLU A 1 243 ? -15.367 2.081 10.972 1.00 89.50 243 GLU A C 1
ATOM 1934 O O . GLU A 1 243 ? -16.305 1.592 11.605 1.00 89.50 243 GLU A O 1
ATOM 1939 N N . ILE A 1 244 ? -14.381 1.334 10.463 1.00 90.62 244 ILE A N 1
ATOM 1940 C CA . ILE A 1 244 ? -14.290 -0.119 10.648 1.00 90.62 244 ILE A CA 1
ATOM 1941 C C . ILE A 1 244 ? -14.170 -0.448 12.134 1.00 90.62 244 ILE A C 1
ATOM 1943 O O . ILE A 1 244 ? -14.956 -1.254 12.624 1.00 90.62 244 ILE A O 1
ATOM 1947 N N . GLU A 1 245 ? -13.256 0.197 12.862 1.00 90.25 245 GLU A N 1
ATOM 1948 C CA . GLU A 1 245 ? -13.076 -0.004 14.304 1.00 90.25 245 GLU A CA 1
ATOM 1949 C C . GLU A 1 245 ? -14.380 0.267 15.060 1.00 90.25 245 GLU A C 1
ATOM 1951 O O . GLU A 1 245 ? -14.827 -0.567 15.845 1.00 90.25 245 GLU A O 1
ATOM 1956 N N . ARG A 1 246 ? -15.067 1.375 14.761 1.00 89.50 246 ARG A N 1
ATOM 1957 C CA . ARG A 1 246 ? -16.354 1.711 15.385 1.00 89.50 246 ARG A CA 1
ATOM 1958 C C . ARG A 1 246 ? -17.421 0.637 15.152 1.00 89.50 246 ARG A C 1
ATOM 1960 O O . ARG A 1 246 ? -18.208 0.349 16.051 1.00 89.50 246 ARG A O 1
ATOM 1967 N N . ARG A 1 247 ? -17.473 0.050 13.953 1.00 89.81 247 ARG A N 1
ATOM 1968 C CA . ARG A 1 247 ? -18.429 -1.017 13.606 1.00 89.81 247 ARG A CA 1
ATOM 1969 C C . ARG A 1 247 ? -18.041 -2.359 14.227 1.00 89.81 247 ARG A C 1
ATOM 1971 O O . ARG A 1 247 ? -18.925 -3.111 14.629 1.00 89.81 247 ARG A O 1
ATOM 1978 N N . LEU A 1 248 ? -16.744 -2.657 14.306 1.00 89.75 248 LEU A N 1
ATOM 1979 C CA . LEU A 1 248 ? -16.220 -3.915 14.840 1.00 89.75 248 LEU A CA 1
ATOM 1980 C C . LEU A 1 248 ? -16.173 -3.956 16.367 1.00 89.75 248 LEU A C 1
ATOM 1982 O O . LEU A 1 248 ? -16.239 -5.051 16.916 1.00 89.75 248 LEU A O 1
ATOM 1986 N N . GLN A 1 249 ? -16.148 -2.812 17.056 1.00 87.56 249 GLN A N 1
ATOM 1987 C CA . GLN A 1 249 ? -16.119 -2.738 18.522 1.00 87.56 249 GLN A CA 1
ATOM 1988 C C . GLN A 1 249 ? -17.213 -3.579 19.195 1.00 87.56 249 GLN A C 1
ATOM 1990 O O . GLN A 1 249 ? -16.948 -4.265 20.181 1.00 87.56 249 GLN A O 1
ATOM 1995 N N . THR A 1 250 ? -18.439 -3.581 18.662 1.00 86.81 250 THR A N 1
ATOM 1996 C CA . THR A 1 250 ? -19.528 -4.401 19.217 1.00 86.81 250 THR A CA 1
ATOM 1997 C C . THR A 1 250 ? -19.240 -5.897 19.078 1.00 86.81 250 THR A C 1
ATOM 1999 O O . THR A 1 250 ? -19.455 -6.654 20.021 1.00 86.81 250 THR A O 1
ATOM 2002 N N . TYR A 1 251 ? -18.712 -6.325 17.932 1.00 87.75 251 TYR A N 1
ATOM 2003 C CA . TYR A 1 251 ? -18.373 -7.727 17.680 1.00 87.75 251 TYR A CA 1
ATOM 2004 C C . TYR A 1 251 ? -17.144 -8.177 18.470 1.00 87.75 251 TYR A C 1
ATOM 2006 O O . TYR A 1 251 ? -17.124 -9.293 18.977 1.00 87.75 251 TYR A O 1
ATOM 2014 N N . GLU A 1 252 ? -16.157 -7.297 18.633 1.00 87.69 252 GLU A N 1
ATOM 2015 C CA . GLU A 1 252 ? -14.968 -7.529 19.453 1.00 87.69 252 GLU A CA 1
ATOM 2016 C C . GLU A 1 252 ? -15.356 -7.801 20.914 1.00 87.69 252 GLU A C 1
ATOM 2018 O O . GLU A 1 252 ? -14.885 -8.764 21.523 1.00 87.69 252 GLU A O 1
ATOM 2023 N N . LEU A 1 253 ? -16.270 -6.995 21.467 1.00 84.00 253 LEU A N 1
ATOM 2024 C CA . LEU A 1 253 ? -16.778 -7.185 22.826 1.00 84.00 253 LEU A CA 1
ATOM 2025 C C . LEU A 1 253 ? -17.477 -8.538 22.977 1.00 84.00 253 LEU A C 1
ATOM 2027 O O . LEU A 1 253 ? -17.175 -9.277 23.914 1.00 84.00 253 LEU A O 1
ATOM 2031 N N . VAL A 1 254 ? -18.354 -8.891 22.036 1.00 86.44 254 VAL A N 1
ATOM 2032 C CA . VAL A 1 254 ? -19.065 -10.177 22.040 1.00 86.44 254 VAL A CA 1
ATOM 2033 C C . VAL A 1 254 ? -18.082 -11.347 21.934 1.00 86.44 254 VAL A C 1
ATOM 2035 O O . VAL A 1 254 ? -18.154 -12.289 22.719 1.00 86.44 254 VAL A O 1
ATOM 2038 N N . PHE A 1 255 ? -17.106 -11.270 21.029 1.00 87.38 255 PHE A N 1
ATOM 2039 C CA . PHE A 1 255 ? -16.067 -12.288 20.878 1.00 87.38 255 PHE A CA 1
ATOM 2040 C C . PHE A 1 255 ? -15.246 -12.470 22.160 1.00 87.38 255 PHE A C 1
ATOM 2042 O O . PHE A 1 255 ? -15.004 -13.598 22.591 1.00 87.38 255 PHE A O 1
ATOM 2049 N N . SER A 1 256 ? -14.876 -11.369 22.821 1.00 83.81 256 SER A N 1
ATOM 2050 C CA . SER A 1 256 ? -14.133 -11.424 24.082 1.00 83.81 256 SER A CA 1
ATOM 2051 C C . SER A 1 256 ? -14.916 -12.115 25.206 1.00 83.81 256 SER A C 1
ATOM 2053 O O . SER A 1 256 ? -14.315 -12.805 26.032 1.00 83.81 256 SER A O 1
ATOM 2055 N N . GLN A 1 257 ? -16.248 -11.974 25.221 1.00 84.62 257 GLN A N 1
ATOM 2056 C CA . GLN A 1 257 ? -17.122 -12.657 26.175 1.00 84.62 257 GLN A CA 1
ATOM 2057 C C . GLN A 1 257 ? -17.180 -14.159 25.894 1.00 84.62 257 GLN A C 1
ATOM 2059 O O . GLN A 1 257 ? -17.030 -14.949 26.824 1.00 84.62 257 GLN A O 1
ATOM 2064 N N . TYR A 1 258 ? -17.325 -14.560 24.628 1.00 85.12 258 TYR A N 1
ATOM 2065 C CA . TYR A 1 258 ? -17.312 -15.974 24.245 1.00 85.12 258 TYR A CA 1
ATOM 2066 C C . TYR A 1 258 ? -15.980 -16.653 24.570 1.00 85.12 258 TYR A C 1
ATOM 2068 O O . TYR A 1 258 ? -15.986 -17.728 25.166 1.00 85.12 258 TYR A O 1
ATOM 2076 N N . LEU A 1 259 ? -14.844 -16.018 24.260 1.00 83.75 259 LEU A N 1
ATOM 2077 C CA . LEU A 1 259 ? -13.529 -16.557 24.623 1.00 83.75 259 LEU A CA 1
ATOM 2078 C C . LEU A 1 259 ? -13.355 -16.687 26.137 1.00 83.75 259 LEU A C 1
ATOM 2080 O O . LEU A 1 259 ? -12.820 -17.687 26.596 1.00 83.75 259 LEU A O 1
ATOM 2084 N N . ALA A 1 260 ? -13.838 -15.719 26.921 1.00 81.38 260 ALA A N 1
ATOM 2085 C CA . ALA A 1 260 ? -13.771 -15.806 28.377 1.00 81.38 260 ALA A CA 1
ATOM 2086 C C . ALA A 1 260 ? -14.613 -16.965 28.937 1.00 81.38 260 ALA A C 1
ATOM 2088 O O . ALA A 1 260 ? -14.223 -17.584 29.924 1.00 81.38 260 ALA A O 1
ATOM 2089 N N . VAL A 1 261 ? -15.768 -17.259 28.333 1.00 85.12 261 VAL A N 1
ATOM 2090 C CA . VAL A 1 261 ? -16.594 -18.419 28.707 1.00 85.12 261 VAL A CA 1
ATOM 2091 C C . VAL A 1 261 ? -15.902 -19.722 28.316 1.00 85.12 261 VAL A C 1
ATOM 2093 O O . VAL A 1 261 ? -15.852 -20.642 29.127 1.00 85.12 261 VAL A O 1
ATOM 2096 N N . LEU A 1 262 ? -15.333 -19.784 27.112 1.00 82.75 262 LEU A N 1
ATOM 2097 C CA . LEU A 1 262 ? -14.628 -20.961 26.611 1.00 82.75 262 LEU A CA 1
ATOM 2098 C C . LEU A 1 262 ? -13.385 -21.275 27.449 1.00 82.75 262 LEU A C 1
ATOM 2100 O O . LEU A 1 262 ? -13.170 -22.423 27.811 1.00 82.75 262 LEU A O 1
ATOM 2104 N N . GLU A 1 263 ? -12.612 -20.258 27.823 1.00 82.38 263 GLU A N 1
ATOM 2105 C CA . GLU A 1 263 ? -11.446 -20.408 28.696 1.00 82.38 263 GLU A CA 1
ATOM 2106 C C . GLU A 1 263 ? -11.844 -20.923 30.086 1.00 82.38 263 GLU A C 1
ATOM 2108 O O . GLU A 1 263 ? -11.212 -21.834 30.611 1.00 82.38 263 GLU A O 1
ATOM 2113 N N . A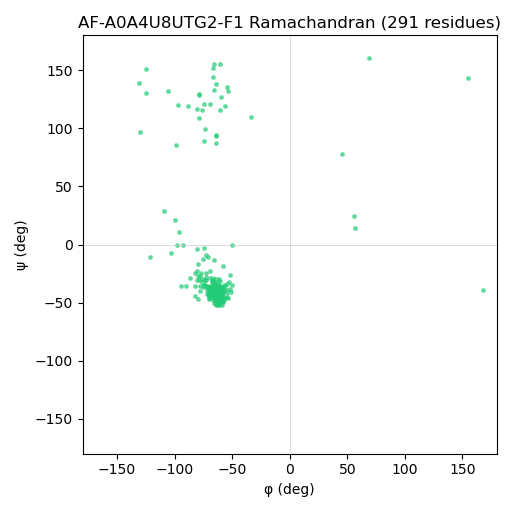RG A 1 264 ? -12.940 -20.410 30.664 1.00 82.44 264 ARG A N 1
ATOM 2114 C CA . ARG A 1 264 ? -13.468 -20.927 31.939 1.00 82.44 264 ARG A CA 1
ATOM 2115 C C . ARG A 1 264 ? -13.930 -22.375 31.836 1.00 82.44 264 ARG A C 1
ATOM 2117 O O . ARG A 1 264 ? -13.760 -23.120 32.793 1.00 82.44 264 ARG A O 1
ATOM 2124 N N . TRP A 1 265 ? -14.540 -22.751 30.715 1.00 83.25 265 TRP A N 1
ATOM 2125 C CA . TRP A 1 265 ? -14.966 -24.127 30.480 1.00 83.25 265 TRP A CA 1
ATOM 2126 C C . TRP A 1 265 ? -13.755 -25.061 30.346 1.00 83.25 265 TRP A C 1
ATOM 2128 O O . TRP A 1 265 ? -13.702 -26.068 31.039 1.00 83.25 265 TRP A O 1
ATOM 2138 N N . LEU A 1 266 ? -12.740 -24.658 29.574 1.00 81.19 266 LEU A N 1
ATOM 2139 C CA . LEU A 1 266 ? -11.502 -25.416 29.378 1.00 81.19 266 LEU A CA 1
ATOM 2140 C C . LEU A 1 266 ? -10.729 -25.631 30.690 1.00 81.19 266 LEU A C 1
ATOM 2142 O O . LEU A 1 266 ? -10.290 -26.739 30.977 1.00 81.19 266 LEU A O 1
ATOM 2146 N N . VAL A 1 267 ? -10.578 -24.580 31.505 1.00 79.62 267 VAL A N 1
ATOM 2147 C CA . VAL A 1 267 ? -9.886 -24.668 32.804 1.00 79.62 267 VAL A CA 1
ATOM 2148 C C . VAL A 1 267 ? -10.649 -25.554 33.787 1.00 79.62 267 VAL A C 1
ATOM 2150 O O . VAL A 1 267 ? -10.024 -26.223 34.606 1.00 79.62 267 VAL A O 1
ATOM 2153 N N . ARG A 1 268 ? -11.987 -25.570 33.720 1.00 77.69 268 ARG A N 1
ATOM 2154 C CA . ARG A 1 268 ? -12.794 -26.453 34.564 1.00 77.69 268 ARG A CA 1
ATOM 2155 C C . ARG A 1 268 ? -12.569 -27.921 34.208 1.00 77.69 268 ARG A C 1
ATOM 2157 O O . ARG A 1 268 ? -12.288 -28.672 35.129 1.00 77.69 268 ARG A O 1
ATOM 2164 N N . ASP A 1 269 ? -12.608 -28.285 32.925 1.00 72.06 269 ASP A N 1
ATOM 2165 C CA . ASP A 1 269 ? -12.299 -29.658 32.482 1.00 72.06 269 ASP A CA 1
ATOM 2166 C C . ASP A 1 269 ? -10.886 -30.068 32.917 1.00 72.06 269 ASP A C 1
ATOM 2168 O O . ASP A 1 269 ? -10.703 -31.116 33.513 1.00 72.06 269 ASP A O 1
ATOM 2172 N N . THR A 1 270 ? -9.889 -29.191 32.742 1.00 71.88 270 THR A N 1
ATOM 2173 C CA . THR A 1 270 ? -8.498 -29.523 33.118 1.00 71.88 270 THR A CA 1
ATOM 2174 C C . THR A 1 270 ? -8.329 -29.737 34.629 1.00 71.88 270 THR A C 1
ATOM 2176 O O . THR A 1 270 ? -7.465 -30.497 35.059 1.00 71.88 270 THR A O 1
ATOM 2179 N N . ASN A 1 271 ? -9.110 -29.030 35.454 1.00 71.12 271 ASN A N 1
ATOM 2180 C CA . ASN A 1 271 ? -9.101 -29.238 36.900 1.00 71.12 271 ASN A CA 1
ATOM 2181 C C . ASN A 1 271 ? -9.899 -30.481 37.307 1.00 71.12 271 ASN A C 1
ATOM 2183 O O . ASN A 1 271 ? -9.486 -31.139 38.250 1.00 71.12 271 ASN A O 1
ATOM 2187 N N . GLU A 1 272 ? -11.010 -30.797 36.634 1.00 69.00 272 GLU A N 1
ATOM 2188 C CA . GLU A 1 272 ? -11.751 -32.046 36.863 1.00 69.00 272 GLU A CA 1
ATOM 2189 C C . GLU A 1 272 ? -10.883 -33.262 36.499 1.00 69.00 272 GLU A C 1
ATOM 2191 O O . GLU A 1 272 ? -10.754 -34.160 37.323 1.00 69.00 272 GLU A O 1
ATOM 2196 N N . ASP A 1 273 ? -10.181 -33.235 35.361 1.00 65.88 273 ASP A N 1
ATOM 2197 C CA . ASP A 1 273 ? -9.252 -34.299 34.952 1.00 65.88 273 ASP A CA 1
ATOM 2198 C C . ASP A 1 273 ? -8.082 -34.466 35.939 1.00 65.88 273 ASP A C 1
ATOM 2200 O O . ASP A 1 273 ? -7.701 -35.583 36.270 1.00 65.88 273 ASP A O 1
ATOM 2204 N N . ARG A 1 274 ? -7.537 -33.362 36.471 1.00 64.81 274 ARG A N 1
ATOM 2205 C CA . ARG A 1 274 ? -6.474 -33.411 37.492 1.00 64.81 274 ARG A CA 1
ATOM 2206 C C . ARG A 1 274 ? -6.926 -33.990 38.824 1.00 64.81 274 ARG A C 1
ATOM 2208 O O . ARG A 1 274 ? -6.137 -34.658 39.473 1.00 64.81 274 ARG A O 1
ATOM 2215 N N . ILE A 1 275 ? -8.151 -33.683 39.248 1.00 65.81 275 ILE A N 1
ATOM 2216 C CA . ILE A 1 275 ? -8.699 -34.236 40.492 1.00 65.81 275 ILE A CA 1
ATOM 2217 C C . ILE A 1 275 ? -8.893 -35.747 40.330 1.00 65.81 275 ILE A C 1
ATOM 2219 O O . ILE A 1 275 ? -8.564 -36.492 41.239 1.00 65.81 275 ILE A O 1
ATOM 2223 N N . ILE A 1 276 ? -9.349 -36.197 39.156 1.00 65.88 276 ILE A N 1
ATOM 2224 C CA . ILE A 1 276 ? -9.501 -37.627 38.862 1.00 65.88 276 ILE A CA 1
ATOM 2225 C C . ILE A 1 276 ? -8.136 -38.340 38.846 1.00 65.88 276 ILE A C 1
ATOM 2227 O O . ILE A 1 276 ? -8.027 -39.422 39.408 1.00 65.88 276 ILE A O 1
ATOM 2231 N N . GLU A 1 277 ? -7.090 -37.738 38.265 1.00 61.44 277 GLU A N 1
ATOM 2232 C CA . GLU A 1 277 ? -5.729 -38.308 38.303 1.00 61.44 277 GLU A CA 1
ATOM 2233 C C . GLU A 1 277 ? -5.145 -38.373 39.731 1.00 61.44 277 GLU A C 1
ATOM 2235 O O . GLU A 1 277 ? -4.502 -39.363 40.070 1.00 61.44 277 GLU A O 1
ATOM 2240 N N . GLU A 1 278 ? -5.370 -37.358 40.580 1.00 63.44 278 GLU A N 1
ATOM 2241 C CA . GLU A 1 278 ? -4.922 -37.377 41.987 1.00 63.44 278 GLU A CA 1
ATOM 2242 C C . GLU A 1 278 ? -5.682 -38.433 42.818 1.00 63.44 278 GLU A C 1
ATOM 2244 O O . GLU A 1 278 ? -5.054 -39.161 43.586 1.00 63.44 278 GLU A O 1
ATOM 2249 N N . ASP A 1 279 ? -7.000 -38.572 42.624 1.00 61.12 279 ASP A N 1
ATOM 2250 C CA . ASP A 1 279 ? -7.813 -39.587 43.313 1.00 61.12 279 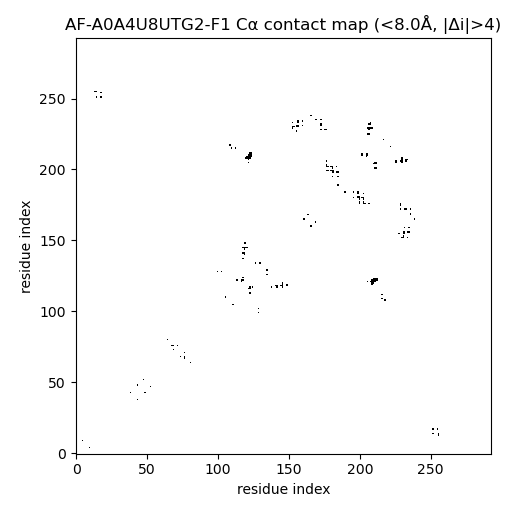ASP A CA 1
ATOM 2251 C C . ASP A 1 279 ? -7.426 -41.027 42.880 1.00 61.12 279 ASP A C 1
ATOM 2253 O O . ASP A 1 279 ? -7.422 -41.940 43.706 1.00 61.12 279 ASP A O 1
ATOM 2257 N N . GLU A 1 280 ? -7.053 -41.249 41.610 1.00 60.75 280 GLU A N 1
ATOM 2258 C CA . GLU A 1 280 ? -6.581 -42.559 41.120 1.00 60.75 280 GLU A CA 1
ATOM 2259 C C . GLU A 1 280 ? -5.169 -42.928 41.634 1.00 60.75 280 GLU A C 1
ATOM 2261 O O . GLU A 1 280 ? -4.913 -44.100 41.932 1.00 60.75 280 GLU A O 1
ATOM 2266 N N . GLU A 1 281 ? -4.250 -41.961 41.779 1.00 59.84 281 GLU A N 1
ATOM 2267 C CA . GLU A 1 281 ? -2.915 -42.201 42.359 1.00 59.84 281 GLU A CA 1
ATOM 2268 C C . GLU A 1 281 ? -2.976 -42.509 43.869 1.00 59.84 281 GLU A C 1
ATOM 2270 O O . GLU A 1 281 ? -2.235 -43.377 44.354 1.00 59.84 281 GLU A O 1
ATOM 2275 N N . ASP A 1 282 ? -3.866 -41.842 44.612 1.00 58.38 282 ASP A N 1
ATOM 2276 C CA . ASP A 1 282 ? -4.069 -42.099 46.042 1.00 58.38 282 ASP A CA 1
ATOM 2277 C C . ASP A 1 282 ? -4.649 -43.510 46.275 1.00 58.38 282 ASP A C 1
ATOM 2279 O O . ASP A 1 282 ? -4.126 -44.246 47.123 1.00 58.38 282 ASP A O 1
ATOM 2283 N N . ASP A 1 283 ? -5.619 -43.944 45.460 1.00 57.97 283 ASP A N 1
ATOM 2284 C CA . ASP A 1 283 ? -6.190 -45.297 45.520 1.00 57.97 283 ASP A CA 1
ATOM 2285 C C . ASP A 1 283 ? -5.137 -46.389 45.202 1.00 57.97 283 ASP A C 1
ATOM 2287 O O . ASP A 1 283 ? -5.046 -47.388 45.921 1.00 57.97 283 ASP A O 1
ATOM 2291 N N . GLU A 1 284 ? -4.273 -46.224 44.186 1.00 57.78 284 GLU A N 1
ATOM 2292 C CA . GLU A 1 284 ? -3.201 -47.201 43.889 1.00 57.78 284 GLU A CA 1
ATOM 2293 C C . GLU A 1 284 ? -2.122 -47.279 44.993 1.00 57.78 284 GLU A C 1
ATOM 2295 O O . GLU A 1 284 ? -1.530 -48.344 45.243 1.00 57.78 284 GLU A O 1
ATOM 2300 N N . SER A 1 285 ? -1.868 -46.171 45.695 1.00 56.72 285 SER A N 1
ATOM 2301 C CA . SER A 1 285 ? -0.916 -46.126 46.809 1.00 56.72 285 SER A CA 1
ATOM 2302 C C . SER A 1 285 ? -1.434 -46.841 48.069 1.00 56.72 285 SER A C 1
ATOM 2304 O O . SER A 1 285 ? -0.650 -47.450 48.806 1.00 56.72 285 SER A O 1
ATOM 2306 N N . GLU A 1 286 ? -2.754 -46.860 48.283 1.00 52.44 286 GLU A N 1
ATOM 2307 C CA . GLU A 1 286 ? -3.384 -47.543 49.417 1.00 52.44 286 GLU A CA 1
ATOM 2308 C C . GLU A 1 286 ? -3.363 -49.077 49.240 1.00 52.44 286 GLU A C 1
ATOM 2310 O O . GLU A 1 286 ? -3.054 -49.810 50.185 1.00 52.44 286 GLU A O 1
ATOM 2315 N N . TYR A 1 287 ? -3.521 -49.589 48.011 1.00 53.41 287 TYR A N 1
ATOM 2316 C CA . TYR A 1 287 ? -3.410 -51.033 47.727 1.00 53.41 287 TYR A CA 1
ATOM 2317 C C . TYR A 1 287 ? -1.973 -51.580 47.788 1.00 53.41 287 TYR A C 1
ATOM 2319 O O . TYR A 1 287 ? -1.762 -52.761 48.093 1.00 53.41 287 TYR A O 1
ATOM 2327 N N . THR A 1 288 ? -0.956 -50.760 47.514 1.00 54.00 288 THR A N 1
ATOM 2328 C CA . THR A 1 288 ? 0.445 -51.219 47.555 1.00 54.00 288 THR A CA 1
ATOM 2329 C C . THR A 1 288 ? 0.993 -51.345 48.979 1.00 54.00 288 THR A C 1
ATOM 2331 O O . THR A 1 288 ? 1.864 -52.187 49.214 1.00 54.00 288 THR A O 1
ATOM 2334 N N . LEU A 1 289 ? 0.439 -50.613 49.952 1.00 53.19 289 LEU A N 1
ATOM 2335 C CA . LEU A 1 289 ? 0.823 -50.707 51.366 1.00 53.19 289 LEU A CA 1
ATOM 2336 C C . LEU A 1 289 ? 0.197 -51.909 52.100 1.00 53.19 289 LEU A C 1
ATOM 2338 O O . LEU A 1 289 ? 0.819 -52.430 53.027 1.00 53.19 289 LEU A O 1
ATOM 2342 N N . GLU A 1 290 ? -0.966 -52.418 51.673 1.00 52.84 290 GLU A N 1
ATOM 2343 C CA . GLU A 1 290 ? -1.582 -53.618 52.276 1.00 52.84 290 GLU A CA 1
ATOM 2344 C C . GLU A 1 290 ? -0.980 -54.955 51.795 1.00 52.84 290 GLU A C 1
ATOM 2346 O O . GLU A 1 290 ? -1.143 -55.975 52.464 1.00 52.84 290 GLU A O 1
ATOM 2351 N N . SER A 1 291 ? -0.241 -54.983 50.679 1.00 53.56 291 SER A N 1
ATOM 2352 C CA . SER A 1 291 ? 0.348 -56.228 50.136 1.00 53.56 291 SER A CA 1
ATOM 2353 C C . SER A 1 291 ? 1.785 -56.529 50.601 1.00 53.56 291 SER A C 1
ATOM 2355 O O . SER A 1 291 ? 2.363 -57.547 50.213 1.00 53.56 291 SER A O 1
ATOM 2357 N N . GLY A 1 292 ? 2.372 -55.655 51.426 1.00 52.66 292 GLY A N 1
ATOM 2358 C CA . GLY A 1 292 ? 3.791 -55.667 51.798 1.00 52.66 292 GLY A CA 1
ATOM 2359 C C . GLY A 1 292 ? 4.120 -56.086 53.236 1.00 52.66 292 GLY A C 1
ATOM 2360 O O . GLY A 1 292 ? 5.129 -55.609 53.758 1.00 52.66 292 GLY A O 1
ATOM 2361 N N . ASN A 1 293 ? 3.309 -56.932 53.884 1.00 40.53 293 ASN A N 1
ATOM 2362 C CA . ASN A 1 293 ? 3.580 -57.442 55.239 1.00 40.53 293 ASN A CA 1
ATOM 2363 C C . ASN A 1 293 ? 3.525 -58.974 55.314 1.00 40.53 293 ASN A C 1
ATOM 2365 O O . ASN A 1 293 ? 2.516 -59.552 54.853 1.00 40.53 293 ASN A O 1
#

Secondary structure (DSSP, 8-state):
------HHHHHHHHHHHHHHHHHHHHHHHHHHHHHHSPPPHHHHHHHHHHHHHHHHHHHHHHHHHHHHHTTS-HHHHHHHHHHHHHHHHHHHHHHHHHHHHHTT---HHHHHHHHHHHHTT-----GGG--HHHHHHHHHHHHHHHHHHHHHHHHHHHHHHHHS-GGGHHHHHHHHHHHHHHHHHHHTT--TTS-HHHHHHHHHHHHTT---SS-----HHHHHHHHHHHHHHHHHHHHHHHHHHHHHHHHHHHHHHHHHHHHHHHHHHHHHHHHHHHHHHHHHHHHHHHT--